Protein AF-A0A6A6CAD1-F1 (afdb_monomer_lite)

Sequence (300 aa):
MNQCSGAFGGDGVARCTGHFAGCVCQATPNTCGNPQSCDMNQCNGAFGGGDGIARCTNHFAGCVCQATTNTCGSPQSCDMNQCGGTFDGSGLATCKGHFAGCQCVPTPNTCGQPQSCGLNNCNGAVDQDGTARCNGHFAGCVCIPTSSSCGEPQSCDDRGCAGTFDGSGLATCKGNFKGCQCIPTTNTCGQPQSCTLNNCNGSQDGDGKSRCNGHFAGCICNPPAAPPSGPPSGIFIVNGNCDFDTGAHNGECFFSTDNSNFADQDIPCDGSSPCGGSGKCGVFSNSQVSFVVLFGIRKV

Radius of gyration: 46.42 Å; chains: 1; bounding box: 106×43×128 Å

pLDDT: mean 72.5, std 22.72, range [26.88, 93.5]

Organism: NCBI:txid1080233

Structure (mmCIF, N/CA/C/O backbone):
data_AF-A0A6A6CAD1-F1
#
_entry.id   AF-A0A6A6CAD1-F1
#
loop_
_atom_site.group_PDB
_atom_site.id
_atom_site.type_symbol
_atom_site.label_atom_id
_atom_site.label_alt_id
_atom_site.label_comp_id
_atom_site.label_asym_id
_atom_site.label_entity_id
_atom_site.label_seq_id
_atom_site.pdbx_PDB_ins_code
_atom_site.Cartn_x
_atom_site.Cartn_y
_atom_site.Cartn_z
_atom_site.occupancy
_atom_site.B_iso_or_equiv
_atom_site.auth_seq_id
_atom_site.auth_comp_id
_atom_site.auth_asym_id
_atom_site.auth_atom_id
_atom_site.pdbx_PDB_model_num
ATOM 1 N N . MET A 1 1 ? 41.902 -4.477 -31.546 1.00 41.28 1 MET A N 1
ATOM 2 C CA . MET A 1 1 ? 40.428 -4.519 -31.438 1.00 41.28 1 MET A CA 1
ATOM 3 C C . MET A 1 1 ? 39.934 -3.086 -31.506 1.00 41.28 1 MET A C 1
ATOM 5 O O . MET A 1 1 ? 40.325 -2.283 -30.670 1.00 41.28 1 MET A O 1
ATOM 9 N N . ASN A 1 2 ? 39.209 -2.758 -32.574 1.00 46.84 2 ASN A N 1
ATOM 10 C CA . ASN A 1 2 ? 38.846 -1.399 -32.974 1.00 46.84 2 ASN A CA 1
ATOM 11 C C . ASN A 1 2 ? 37.739 -0.846 -32.063 1.00 46.84 2 ASN A C 1
ATOM 13 O O . ASN A 1 2 ? 36.598 -1.289 -32.149 1.00 46.84 2 ASN A O 1
ATOM 17 N N . GLN A 1 3 ? 38.078 0.098 -31.183 1.00 53.09 3 GLN A N 1
ATOM 18 C CA . GLN A 1 3 ? 37.115 0.783 -30.317 1.00 53.09 3 GLN A CA 1
ATOM 19 C C . GLN A 1 3 ? 36.415 1.890 -31.111 1.00 53.09 3 GLN A C 1
ATOM 21 O O . GLN A 1 3 ? 36.937 2.992 -31.262 1.00 53.09 3 GLN A O 1
ATOM 26 N N . CYS A 1 4 ? 35.243 1.580 -31.654 1.00 57.94 4 CYS A N 1
ATOM 27 C CA . CYS A 1 4 ? 34.310 2.584 -32.140 1.00 57.94 4 CYS A CA 1
ATOM 28 C C . CYS A 1 4 ? 33.301 2.881 -31.021 1.00 57.94 4 CYS A C 1
ATOM 30 O O . CYS A 1 4 ? 32.309 2.173 -30.876 1.00 57.94 4 CYS A O 1
ATOM 32 N N . SER A 1 5 ? 33.562 3.914 -30.220 1.00 60.47 5 SER A N 1
ATOM 33 C CA . SER A 1 5 ? 32.564 4.461 -29.292 1.00 60.47 5 SER A CA 1
ATOM 34 C C . SER A 1 5 ? 31.656 5.375 -30.102 1.00 60.47 5 SER A C 1
ATOM 36 O O . SER A 1 5 ? 32.150 6.372 -30.621 1.00 60.47 5 SER A O 1
ATOM 38 N N . GLY A 1 6 ? 30.380 5.053 -30.301 1.00 61.81 6 GLY A N 1
ATOM 39 C CA . GLY A 1 6 ? 29.492 5.939 -31.058 1.00 61.81 6 GLY A CA 1
ATOM 40 C C . GLY A 1 6 ? 28.662 6.868 -30.181 1.00 61.81 6 GLY A C 1
ATOM 41 O O . GLY A 1 6 ? 28.552 6.678 -28.972 1.00 61.81 6 GLY A O 1
ATOM 42 N N . ALA A 1 7 ? 28.098 7.905 -30.793 1.00 63.59 7 ALA A N 1
ATOM 43 C CA . ALA A 1 7 ? 27.246 8.890 -30.131 1.00 63.59 7 ALA A CA 1
ATOM 44 C C . ALA A 1 7 ? 25.900 9.024 -30.859 1.00 63.59 7 ALA A C 1
ATOM 46 O O . ALA A 1 7 ? 25.827 8.855 -32.079 1.00 63.59 7 ALA A O 1
ATOM 47 N N . PHE A 1 8 ? 24.840 9.336 -30.108 1.00 61.00 8 PHE A N 1
ATOM 48 C CA . PHE A 1 8 ? 23.522 9.646 -30.663 1.00 61.00 8 PHE A CA 1
ATOM 49 C C . PHE A 1 8 ? 23.580 11.015 -31.369 1.00 61.00 8 PHE A C 1
ATOM 51 O O . PHE A 1 8 ? 23.609 12.052 -30.711 1.00 61.00 8 PHE A O 1
ATOM 58 N N . GLY A 1 9 ? 23.661 11.022 -32.704 1.00 63.53 9 GLY A N 1
ATOM 59 C CA . GLY A 1 9 ? 23.609 12.233 -33.534 1.00 63.53 9 GLY A CA 1
ATOM 60 C C . GLY A 1 9 ? 22.180 12.718 -33.828 1.00 63.53 9 GLY A C 1
ATOM 61 O O . GLY A 1 9 ? 21.204 12.022 -33.565 1.00 63.53 9 GLY A O 1
ATOM 62 N N . GLY A 1 10 ? 22.036 13.914 -34.405 1.00 64.25 10 GLY A N 1
ATOM 63 C CA . GLY A 1 10 ? 20.724 14.477 -34.768 1.00 64.25 10 GLY A CA 1
ATOM 64 C C . GLY A 1 10 ? 20.075 13.863 -36.019 1.00 64.25 10 GLY A C 1
ATOM 65 O O . GLY A 1 10 ? 18.916 14.145 -36.301 1.00 64.25 10 GLY A O 1
ATOM 66 N N . ASP A 1 11 ? 20.799 13.031 -36.769 1.00 69.06 11 ASP A N 1
ATOM 67 C CA . ASP A 1 11 ? 20.375 12.455 -38.051 1.00 69.06 11 ASP A CA 1
ATOM 68 C C . ASP A 1 11 ? 20.023 10.960 -37.978 1.00 69.06 11 ASP A C 1
ATOM 70 O O . ASP A 1 11 ? 19.848 10.315 -39.007 1.00 69.06 11 ASP A O 1
ATOM 74 N N . GLY A 1 12 ? 19.915 10.396 -36.770 1.00 66.12 12 GLY A N 1
ATOM 75 C CA . GLY A 1 12 ? 19.414 9.030 -36.567 1.00 66.12 12 GLY A CA 1
ATOM 76 C C . GLY A 1 12 ? 20.412 7.901 -36.816 1.00 66.12 12 GLY A C 1
ATOM 77 O O . GLY A 1 12 ? 20.045 6.726 -36.731 1.00 66.12 12 GLY A O 1
ATOM 78 N N . VAL A 1 13 ? 21.669 8.243 -37.107 1.00 68.62 13 VAL A N 1
ATOM 79 C CA . VAL A 1 13 ? 22.724 7.292 -37.461 1.00 68.62 13 VAL A CA 1
ATOM 80 C C . VAL A 1 13 ? 23.785 7.244 -36.365 1.00 68.62 13 VAL A C 1
ATOM 82 O O . VAL A 1 13 ? 24.344 8.270 -35.974 1.00 68.62 13 VAL A O 1
ATOM 85 N N . ALA A 1 14 ? 24.101 6.038 -35.884 1.00 68.44 14 ALA A N 1
ATOM 86 C CA . ALA A 1 14 ? 25.234 5.834 -34.987 1.00 68.44 14 ALA A CA 1
ATOM 87 C C . ALA A 1 14 ? 26.536 6.109 -35.755 1.00 68.44 14 ALA A C 1
ATOM 89 O O . ALA A 1 14 ? 26.836 5.434 -36.744 1.00 68.44 14 ALA A O 1
ATOM 90 N N . ARG A 1 15 ? 27.306 7.110 -35.316 1.00 72.56 15 ARG A N 1
ATOM 91 C CA . ARG A 1 15 ? 28.636 7.404 -35.865 1.00 72.56 15 ARG A CA 1
ATOM 92 C C . ARG A 1 15 ? 29.719 7.145 -34.845 1.00 72.56 15 ARG A C 1
ATOM 94 O O . ARG A 1 15 ? 29.559 7.509 -33.682 1.00 72.56 15 ARG A O 1
ATOM 101 N N . CYS A 1 16 ? 30.829 6.577 -35.302 1.00 71.19 16 CYS A N 1
ATOM 102 C CA . CYS A 1 16 ? 31.999 6.351 -34.474 1.00 71.19 16 CYS A CA 1
ATOM 103 C C . CYS A 1 16 ? 32.576 7.695 -34.023 1.00 71.19 16 CYS A C 1
ATOM 105 O O . CYS A 1 16 ? 32.548 8.681 -34.763 1.00 71.19 16 CYS A O 1
ATOM 107 N N . THR A 1 17 ? 33.155 7.711 -32.829 1.00 68.88 17 THR A N 1
ATOM 108 C CA . THR A 1 17 ? 34.015 8.782 -32.315 1.00 68.88 17 THR A CA 1
ATOM 109 C C . THR A 1 17 ? 35.465 8.282 -32.216 1.00 68.88 17 THR A C 1
ATOM 111 O O . THR A 1 17 ? 35.741 7.095 -32.416 1.00 68.88 17 THR A O 1
ATOM 114 N N . GLY A 1 18 ? 36.423 9.180 -31.963 1.00 72.50 18 GLY A N 1
ATOM 115 C CA . GLY A 1 18 ? 37.844 8.825 -31.866 1.00 72.50 18 GLY A CA 1
ATOM 116 C C . GLY A 1 18 ? 38.483 8.500 -33.222 1.00 72.50 18 GLY A C 1
ATOM 117 O O . GLY A 1 18 ? 38.355 9.266 -34.172 1.00 72.50 18 GLY A O 1
ATOM 118 N N . HIS A 1 19 ? 39.181 7.365 -33.323 1.00 71.56 19 HIS A N 1
ATOM 119 C CA . HIS A 1 19 ? 39.976 7.002 -34.510 1.00 71.56 19 HIS A CA 1
ATOM 120 C C . HIS A 1 19 ? 39.164 6.794 -35.798 1.00 71.56 19 HIS A C 1
ATOM 122 O O . HIS A 1 19 ? 39.727 6.876 -36.886 1.00 71.56 19 HIS A O 1
ATOM 128 N N . PHE A 1 20 ? 37.860 6.538 -35.677 1.00 71.12 20 PHE A N 1
ATOM 129 C CA . PHE A 1 20 ? 36.935 6.377 -36.802 1.00 71.12 20 PHE A CA 1
ATOM 130 C C . PHE A 1 20 ? 35.898 7.510 -36.853 1.00 71.12 20 PHE A C 1
ATOM 132 O O . PHE A 1 20 ? 34.797 7.314 -37.364 1.00 71.12 20 PHE A O 1
ATOM 139 N N . ALA A 1 21 ? 36.216 8.681 -36.283 1.00 69.94 21 ALA A N 1
ATOM 140 C CA . ALA A 1 21 ? 35.300 9.816 -36.208 1.00 69.94 21 ALA A CA 1
ATOM 141 C C . ALA A 1 21 ? 34.645 10.124 -37.568 1.00 69.94 21 ALA A C 1
ATOM 143 O O . ALA A 1 21 ? 35.330 10.394 -38.552 1.00 69.94 21 ALA A O 1
ATOM 144 N N . GLY A 1 22 ? 33.310 10.078 -37.610 1.00 66.44 22 GLY A N 1
ATOM 145 C CA . GLY A 1 22 ? 32.518 10.364 -38.813 1.00 66.44 22 GLY A CA 1
ATOM 146 C C . GLY A 1 22 ? 32.076 9.137 -39.620 1.00 66.44 22 GLY A C 1
ATOM 147 O O . GLY A 1 22 ? 31.146 9.258 -40.420 1.00 66.44 22 GLY A O 1
ATOM 148 N N . CYS A 1 23 ? 32.653 7.952 -39.389 1.00 72.12 23 CYS A N 1
ATOM 149 C CA . CYS A 1 23 ? 32.181 6.709 -40.003 1.00 72.12 23 CYS A CA 1
ATOM 150 C C . CYS A 1 23 ? 30.832 6.276 -39.411 1.00 72.12 23 CYS A C 1
ATOM 152 O O . CYS A 1 23 ? 30.625 6.365 -38.200 1.00 72.12 23 CYS A O 1
ATOM 154 N N . VAL A 1 24 ? 29.935 5.765 -40.257 1.00 72.62 24 VAL A N 1
ATOM 155 C CA . VAL A 1 24 ? 28.688 5.119 -39.823 1.00 72.62 24 VAL A CA 1
ATOM 156 C C . VAL A 1 24 ? 29.011 3.738 -39.256 1.00 72.62 24 VAL A C 1
ATOM 158 O O . VAL A 1 24 ? 29.692 2.951 -39.914 1.00 72.62 24 VAL A O 1
ATOM 161 N N . CYS A 1 25 ? 28.525 3.433 -38.055 1.00 67.94 25 CYS A N 1
ATOM 162 C CA . CYS A 1 25 ? 28.666 2.113 -37.439 1.00 67.94 25 CYS A CA 1
ATOM 163 C C . CYS A 1 25 ? 27.369 1.318 -37.554 1.00 67.94 25 CYS A C 1
ATOM 165 O O . CYS A 1 25 ? 26.269 1.869 -37.528 1.00 67.94 25 CYS A O 1
ATOM 167 N N . GLN A 1 26 ? 27.502 -0.008 -37.573 1.00 67.00 26 GLN A N 1
ATOM 168 C CA . GLN A 1 26 ? 26.384 -0.883 -37.251 1.00 67.00 26 GLN A CA 1
ATOM 169 C C . GLN A 1 26 ? 26.008 -0.674 -35.779 1.00 67.00 26 GLN A C 1
ATOM 171 O O . GLN A 1 26 ? 26.864 -0.808 -34.906 1.00 67.00 26 GLN A O 1
ATOM 176 N N . ALA A 1 27 ? 24.743 -0.351 -35.514 1.00 62.34 27 ALA A N 1
ATOM 177 C CA . ALA A 1 27 ? 24.227 -0.127 -34.171 1.00 62.34 27 ALA A CA 1
ATOM 178 C C . ALA A 1 27 ? 24.239 -1.431 -33.352 1.00 62.34 27 ALA A C 1
ATOM 180 O O . ALA A 1 27 ? 23.377 -2.297 -33.469 1.00 62.34 27 ALA A O 1
ATOM 181 N N . THR A 1 28 ? 25.266 -1.576 -32.526 1.00 62.69 28 THR A N 1
ATOM 182 C CA . THR A 1 28 ? 25.403 -2.581 -31.467 1.00 62.69 28 THR A CA 1
ATOM 183 C C . THR A 1 28 ? 25.445 -1.887 -30.104 1.00 62.69 28 THR A C 1
ATOM 185 O O . THR A 1 28 ? 25.832 -0.717 -30.046 1.00 62.69 28 THR A O 1
ATOM 188 N N . PRO A 1 29 ? 25.149 -2.581 -28.987 1.00 61.28 29 PRO A N 1
ATOM 189 C CA . PRO A 1 29 ? 25.221 -1.988 -27.647 1.00 61.28 29 PRO A CA 1
ATOM 190 C C . PRO A 1 29 ? 26.545 -1.269 -27.335 1.00 61.28 29 PRO A C 1
ATOM 192 O O . PRO A 1 29 ? 26.547 -0.319 -26.568 1.00 61.28 29 PRO A O 1
ATOM 195 N N . ASN A 1 30 ? 27.654 -1.678 -27.965 1.00 59.75 30 ASN A N 1
ATOM 196 C CA . ASN A 1 30 ? 28.990 -1.108 -27.749 1.00 59.75 30 ASN A CA 1
ATOM 197 C C . ASN A 1 30 ? 29.320 0.092 -28.656 1.00 59.75 30 ASN A C 1
ATOM 199 O O . ASN A 1 30 ? 30.312 0.780 -28.438 1.00 59.75 30 ASN A O 1
ATOM 203 N N . THR A 1 31 ? 28.521 0.322 -29.695 1.00 67.88 31 THR A N 1
ATOM 204 C CA . THR A 1 31 ? 28.676 1.438 -30.649 1.00 67.88 31 THR A CA 1
ATOM 205 C C . THR A 1 31 ? 27.615 2.513 -30.455 1.00 67.88 31 THR A C 1
ATOM 207 O O . THR A 1 31 ? 27.688 3.564 -31.076 1.00 67.88 31 THR A O 1
ATOM 210 N N . CYS A 1 32 ? 26.612 2.255 -29.625 1.00 68.44 32 CYS A N 1
ATOM 211 C CA . CYS A 1 32 ? 25.671 3.260 -29.166 1.00 68.44 32 CYS A CA 1
ATOM 212 C C . CYS A 1 32 ? 26.258 3.835 -27.877 1.00 68.44 32 CYS A C 1
ATOM 214 O O . CYS A 1 32 ? 26.715 3.070 -27.033 1.00 68.44 32 CYS A O 1
ATOM 216 N N . GLY A 1 33 ? 26.320 5.158 -27.738 1.00 71.00 33 GLY A N 1
ATOM 217 C CA . GLY A 1 33 ? 26.814 5.785 -26.510 1.00 71.00 33 GLY A CA 1
ATOM 218 C C . GLY A 1 33 ? 25.928 5.454 -25.301 1.00 71.00 33 GLY A C 1
ATOM 219 O O . GLY A 1 33 ? 25.088 4.558 -25.345 1.00 71.00 33 GLY A O 1
ATOM 220 N N . ASN A 1 34 ? 26.059 6.220 -24.217 1.00 78.50 34 ASN A N 1
ATOM 221 C CA . ASN A 1 34 ? 25.205 6.023 -23.040 1.00 78.50 34 ASN A CA 1
ATOM 222 C C . ASN A 1 34 ? 23.709 6.035 -23.423 1.00 78.50 34 ASN A C 1
ATOM 224 O O . ASN A 1 34 ? 23.300 6.966 -24.130 1.00 78.50 34 ASN A O 1
ATOM 228 N N . PRO A 1 35 ? 22.898 5.063 -22.950 1.00 83.44 35 PRO A N 1
ATOM 229 C CA . PRO A 1 35 ? 21.481 4.975 -23.288 1.00 83.44 35 PRO A CA 1
ATOM 230 C C . PRO A 1 35 ? 20.749 6.298 -23.053 1.00 83.44 35 PRO A C 1
ATOM 232 O O . PRO A 1 35 ? 20.810 6.860 -21.960 1.00 83.44 35 PRO A O 1
ATOM 235 N N . GLN A 1 36 ? 20.073 6.789 -24.091 1.00 85.81 36 GLN A N 1
ATOM 236 C CA . GLN A 1 36 ? 19.205 7.970 -24.039 1.00 85.81 36 GLN A CA 1
ATOM 237 C C . GLN A 1 36 ? 17.737 7.545 -23.939 1.00 85.81 36 GLN A C 1
ATOM 239 O O . GLN A 1 36 ? 17.426 6.366 -24.088 1.00 85.81 36 GLN A O 1
ATOM 244 N N . SER A 1 37 ? 16.831 8.496 -23.706 1.00 90.00 37 SER A N 1
ATOM 245 C CA . SER A 1 37 ? 15.383 8.241 -23.704 1.00 90.00 37 SER A CA 1
ATOM 246 C C . SER A 1 37 ? 14.912 7.564 -25.000 1.00 90.00 37 SER A C 1
ATOM 248 O O . SER A 1 37 ? 15.285 7.987 -26.097 1.00 90.00 37 SER A O 1
ATOM 250 N N . CYS A 1 38 ? 14.056 6.547 -24.873 1.00 90.94 38 CYS A N 1
ATOM 251 C CA . CYS A 1 38 ? 13.461 5.813 -25.996 1.00 90.94 38 CYS A CA 1
ATOM 252 C C . CYS A 1 38 ? 12.550 6.666 -26.904 1.00 90.94 38 CYS A C 1
ATOM 254 O O . CYS A 1 38 ? 12.271 6.269 -28.039 1.00 90.94 38 CYS A O 1
ATOM 256 N N . ASP A 1 39 ? 12.134 7.845 -26.439 1.00 90.00 39 ASP A N 1
ATOM 257 C CA . ASP A 1 39 ? 11.301 8.787 -27.200 1.00 90.00 39 ASP A CA 1
ATOM 258 C C . ASP A 1 39 ? 12.128 9.873 -27.904 1.00 90.00 39 ASP A C 1
ATOM 260 O O . ASP A 1 39 ? 11.605 10.682 -28.673 1.00 90.00 39 ASP A O 1
ATOM 264 N N . MET A 1 40 ? 13.436 9.917 -27.650 1.00 87.12 40 MET A N 1
ATOM 265 C CA . MET A 1 40 ? 14.309 10.954 -28.184 1.00 87.12 40 MET A CA 1
ATOM 266 C C . MET A 1 40 ? 14.748 10.635 -29.619 1.00 87.12 40 MET A C 1
ATOM 268 O O . MET A 1 40 ? 15.004 9.484 -29.973 1.00 87.12 40 MET A O 1
ATOM 272 N N . ASN A 1 41 ? 14.870 11.675 -30.452 1.00 83.44 41 ASN A N 1
ATOM 273 C CA . ASN A 1 41 ? 15.460 11.617 -31.798 1.00 83.44 41 ASN A CA 1
ATOM 274 C C . ASN A 1 41 ? 14.877 10.528 -32.712 1.00 83.44 41 ASN A C 1
ATOM 276 O O . ASN A 1 41 ? 15.608 9.937 -33.502 1.00 83.44 41 ASN A O 1
ATOM 280 N N . GLN A 1 42 ? 13.567 10.275 -32.615 1.00 87.00 42 GLN A N 1
ATOM 281 C CA . GLN A 1 42 ? 12.854 9.256 -33.399 1.00 87.00 42 GLN A CA 1
ATOM 282 C C . GLN A 1 42 ? 13.372 7.819 -33.179 1.00 87.00 42 GLN A C 1
ATOM 284 O O . GLN A 1 42 ? 13.220 6.973 -34.060 1.00 87.00 42 GLN A O 1
ATOM 289 N N . CYS A 1 43 ? 13.967 7.528 -32.012 1.00 87.06 43 CYS A N 1
ATOM 290 C CA . CYS A 1 43 ? 14.396 6.182 -31.608 1.00 87.06 43 CYS A CA 1
ATOM 291 C C . CYS A 1 43 ? 13.245 5.163 -31.682 1.00 87.06 43 CYS A C 1
ATOM 293 O O . CYS A 1 43 ? 13.431 4.056 -32.196 1.00 87.06 43 CYS A O 1
ATOM 295 N N . ASN A 1 44 ? 12.050 5.570 -31.230 1.00 89.19 44 ASN A N 1
ATOM 296 C CA . ASN A 1 44 ? 10.849 4.738 -31.158 1.00 89.19 44 ASN A CA 1
ATOM 297 C C . ASN A 1 44 ? 11.136 3.429 -30.408 1.00 89.19 44 ASN A C 1
ATOM 299 O O . ASN A 1 44 ? 11.131 2.347 -30.993 1.00 89.19 44 ASN A O 1
ATOM 303 N N . GLY A 1 45 ? 11.515 3.543 -29.135 1.00 90.50 45 GLY A N 1
ATOM 304 C CA . GLY A 1 45 ? 11.936 2.384 -28.356 1.00 90.50 45 GLY A CA 1
ATOM 305 C C . GLY A 1 45 ? 10.813 1.382 -28.100 1.00 90.50 45 GLY A C 1
ATOM 306 O O . GLY A 1 45 ? 9.660 1.748 -27.889 1.00 90.50 45 GLY A O 1
ATOM 307 N N . ALA A 1 46 ? 11.178 0.104 -28.084 1.00 91.56 46 ALA A N 1
ATOM 308 C CA . ALA A 1 46 ? 10.292 -0.997 -27.741 1.00 91.56 46 ALA A CA 1
ATOM 309 C C . ALA A 1 46 ? 11.046 -2.082 -26.966 1.00 91.56 46 ALA A C 1
ATOM 311 O O . ALA A 1 46 ? 12.259 -2.261 -27.116 1.00 91.56 46 ALA A O 1
ATOM 312 N N . PHE A 1 47 ? 10.314 -2.850 -26.163 1.00 90.56 47 PHE A N 1
ATOM 313 C CA . PHE A 1 47 ? 10.824 -4.085 -25.577 1.00 90.56 47 PHE A CA 1
ATOM 314 C C . PHE A 1 47 ? 10.705 -5.218 -26.600 1.00 90.56 47 PHE A C 1
ATOM 316 O O . PHE A 1 47 ? 9.604 -5.583 -27.007 1.00 90.56 47 PHE A O 1
ATOM 323 N N . GLY A 1 48 ? 11.836 -5.783 -27.018 1.00 78.56 48 GLY A N 1
ATOM 324 C CA . GLY A 1 48 ? 11.892 -6.906 -27.955 1.00 78.56 48 GLY A CA 1
ATOM 325 C C . GLY A 1 48 ? 12.839 -7.995 -27.461 1.00 78.56 48 GLY A C 1
ATOM 326 O O . GLY A 1 48 ? 13.764 -7.713 -26.711 1.00 78.56 48 GLY A O 1
ATOM 327 N N . GLY A 1 49 ? 12.618 -9.246 -27.877 1.00 71.12 49 GLY A N 1
ATOM 328 C CA . GLY A 1 49 ? 13.568 -10.344 -27.639 1.00 71.12 49 GLY A CA 1
ATOM 329 C C . GLY A 1 49 ? 13.502 -11.030 -26.267 1.00 71.12 49 GLY A C 1
ATOM 330 O O . GLY A 1 49 ? 14.318 -11.905 -26.004 1.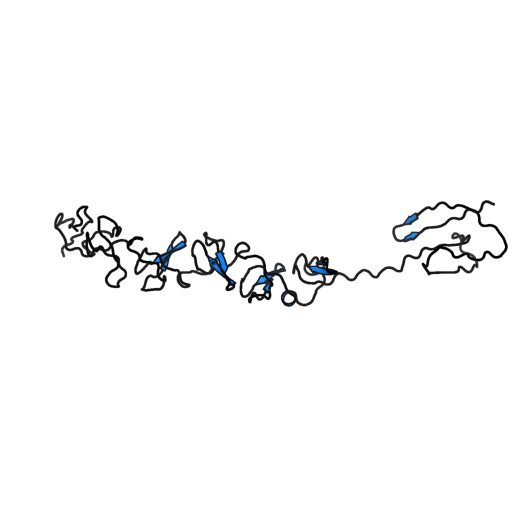00 71.12 49 GLY A O 1
ATOM 331 N N . GLY A 1 50 ? 12.537 -10.684 -25.407 1.00 79.81 50 GLY A N 1
ATOM 332 C CA . GLY A 1 50 ? 12.269 -11.395 -24.144 1.00 79.81 50 GLY A CA 1
ATOM 333 C C . GLY A 1 50 ? 13.270 -11.146 -23.006 1.00 79.81 50 GLY A C 1
ATOM 334 O O . GLY A 1 50 ? 13.053 -11.626 -21.897 1.00 79.81 50 GLY A O 1
ATOM 335 N N . ASP A 1 51 ? 14.320 -10.362 -23.247 1.00 86.94 51 ASP A N 1
ATOM 336 C CA . ASP A 1 51 ? 15.336 -9.986 -22.255 1.00 86.94 51 ASP A CA 1
ATOM 337 C C . ASP A 1 51 ? 14.963 -8.741 -21.432 1.00 86.94 51 ASP A C 1
ATOM 339 O O . ASP A 1 51 ? 15.738 -8.285 -20.600 1.00 86.94 51 ASP A O 1
ATOM 343 N N . GLY A 1 52 ? 13.779 -8.169 -21.676 1.00 86.94 52 GLY A N 1
ATOM 344 C CA . GLY A 1 52 ? 13.268 -7.023 -20.926 1.00 86.94 52 GLY A CA 1
ATOM 345 C C . GLY A 1 52 ? 14.060 -5.730 -21.122 1.00 86.94 52 GLY A C 1
ATOM 346 O O . GLY A 1 52 ? 13.882 -4.799 -20.337 1.00 86.94 52 GLY A O 1
ATOM 347 N N . ILE A 1 53 ? 14.914 -5.646 -22.147 1.00 89.50 53 ILE A N 1
ATOM 348 C CA . ILE A 1 53 ? 15.714 -4.457 -22.450 1.00 89.50 53 ILE A CA 1
ATOM 349 C C . ILE A 1 53 ? 15.043 -3.669 -23.578 1.00 89.50 53 ILE A C 1
ATOM 351 O O . ILE A 1 53 ? 14.820 -4.186 -24.676 1.00 89.50 53 ILE A O 1
ATOM 355 N N . ALA A 1 54 ? 14.743 -2.395 -23.315 1.00 91.31 54 ALA A N 1
ATOM 356 C CA . ALA A 1 54 ? 14.202 -1.495 -24.325 1.00 91.31 54 ALA A CA 1
ATOM 357 C C . ALA A 1 54 ? 15.280 -1.123 -25.347 1.00 91.31 54 ALA A C 1
ATOM 359 O O . ALA A 1 54 ? 16.403 -0.744 -24.992 1.00 91.31 54 ALA A O 1
ATOM 360 N N . ARG A 1 55 ? 14.933 -1.226 -26.630 1.00 89.69 55 ARG A N 1
ATOM 361 C CA . ARG A 1 55 ? 15.817 -0.874 -27.742 1.00 89.69 55 ARG A CA 1
ATOM 362 C C . ARG A 1 55 ? 15.092 -0.013 -28.755 1.00 89.69 55 ARG A C 1
ATOM 364 O O . ARG A 1 55 ? 13.901 -0.204 -28.986 1.00 89.69 55 ARG A O 1
ATOM 371 N N . CYS A 1 56 ? 15.819 0.896 -29.392 1.00 88.38 56 CYS A N 1
ATOM 372 C CA . CYS A 1 56 ? 15.284 1.661 -30.512 1.00 88.38 56 CYS A CA 1
ATOM 373 C C . CYS A 1 56 ? 14.884 0.725 -31.657 1.00 88.38 56 CYS A C 1
ATOM 375 O O . CYS A 1 56 ? 15.626 -0.212 -31.974 1.00 88.38 56 CYS A O 1
ATOM 377 N N . THR A 1 57 ? 13.746 0.993 -32.299 1.00 88.50 57 THR A N 1
ATOM 378 C CA . THR A 1 57 ? 13.299 0.246 -33.487 1.00 88.50 57 THR A CA 1
ATOM 379 C C . THR A 1 57 ? 13.404 1.054 -34.776 1.00 88.50 57 THR A C 1
ATOM 381 O O . THR A 1 57 ? 13.289 0.472 -35.850 1.00 88.50 57 THR A O 1
ATOM 384 N N . ASN A 1 58 ? 13.595 2.373 -34.686 1.00 86.94 58 ASN A N 1
ATOM 385 C CA . ASN A 1 58 ? 13.751 3.258 -35.837 1.00 86.94 58 ASN A CA 1
ATOM 386 C C . ASN A 1 58 ? 15.157 3.881 -35.855 1.00 86.94 58 ASN A C 1
ATOM 388 O O . ASN A 1 58 ? 16.125 3.184 -36.162 1.00 86.94 58 ASN A O 1
ATOM 392 N N . HIS A 1 59 ? 15.317 5.159 -35.498 1.00 84.69 59 HIS A N 1
ATOM 393 C CA . HIS A 1 59 ? 16.652 5.750 -35.404 1.00 84.69 59 HIS A CA 1
ATOM 394 C C . HIS A 1 59 ? 17.480 5.006 -34.360 1.00 84.69 59 HIS A C 1
ATOM 396 O O . HIS A 1 59 ? 16.983 4.706 -33.280 1.00 84.69 59 HIS A O 1
ATOM 402 N N . PHE A 1 60 ? 18.745 4.714 -34.670 1.00 78.44 60 PHE A N 1
ATOM 403 C CA . PHE A 1 60 ? 19.608 3.915 -33.791 1.00 78.44 60 PHE A CA 1
ATOM 404 C C . PHE A 1 60 ? 19.078 2.491 -33.524 1.00 78.44 60 PHE A C 1
ATOM 406 O O . PHE A 1 60 ? 19.298 1.948 -32.442 1.00 78.44 60 PHE A O 1
ATOM 413 N N . ALA A 1 61 ? 18.375 1.880 -34.488 1.00 83.75 61 ALA A N 1
ATOM 414 C CA . ALA A 1 61 ? 17.788 0.546 -34.348 1.00 83.75 61 ALA A CA 1
ATOM 415 C C . ALA A 1 61 ? 18.759 -0.479 -33.730 1.00 83.75 61 ALA A C 1
ATOM 417 O O . ALA A 1 61 ? 19.865 -0.681 -34.227 1.00 83.75 61 ALA A O 1
ATOM 418 N N . GLY A 1 62 ? 18.337 -1.132 -32.643 1.00 79.81 62 GLY A N 1
ATOM 419 C CA . GLY A 1 62 ? 19.147 -2.100 -31.892 1.00 79.81 62 GLY A CA 1
ATOM 420 C C . GLY A 1 62 ? 19.960 -1.515 -30.729 1.00 79.81 62 GLY A C 1
ATOM 421 O O . GLY A 1 62 ? 20.415 -2.275 -29.869 1.00 79.81 62 GLY A O 1
ATOM 422 N N . CYS A 1 63 ? 20.098 -0.189 -30.636 1.00 83.75 63 CYS A N 1
ATOM 423 C CA . CYS A 1 63 ? 20.681 0.476 -29.471 1.00 83.75 63 CYS A CA 1
ATOM 424 C C . CYS A 1 63 ? 19.765 0.376 -28.251 1.00 83.75 63 CYS A C 1
ATOM 426 O O . CYS A 1 63 ? 18.551 0.532 -28.372 1.00 83.75 63 CYS A O 1
ATOM 428 N N . VAL A 1 64 ? 20.355 0.182 -27.069 1.00 87.44 64 VAL A N 1
ATOM 429 C CA . VAL A 1 64 ? 19.628 0.235 -25.794 1.00 87.44 64 VAL A CA 1
ATOM 430 C C . VAL A 1 64 ? 19.208 1.675 -25.498 1.00 87.44 64 VAL A C 1
ATOM 432 O O . VAL A 1 64 ? 20.006 2.602 -25.655 1.00 87.44 64 VAL A O 1
ATOM 435 N N . CYS A 1 65 ? 17.968 1.853 -25.048 1.00 88.50 65 CYS A N 1
ATOM 436 C CA . CYS A 1 65 ? 17.416 3.141 -24.638 1.00 88.50 65 CYS A CA 1
ATOM 437 C C . CYS A 1 65 ? 16.767 3.046 -23.246 1.00 88.50 65 CYS A C 1
ATOM 439 O O . CYS A 1 65 ? 16.451 1.961 -22.759 1.00 88.50 65 CYS A O 1
ATOM 441 N N . GLN A 1 66 ? 16.612 4.188 -22.579 1.00 91.19 66 GLN A N 1
ATOM 442 C CA . GLN A 1 66 ? 15.910 4.303 -21.304 1.00 91.19 66 GLN A CA 1
ATOM 443 C C . GLN A 1 66 ? 14.407 4.343 -21.572 1.00 91.19 66 GLN A C 1
ATOM 445 O O . GLN A 1 66 ? 13.920 5.269 -22.229 1.00 91.19 66 GLN A O 1
ATOM 450 N N . ALA A 1 67 ? 13.698 3.326 -21.083 1.00 91.50 67 ALA A N 1
ATOM 451 C CA . ALA A 1 67 ? 12.260 3.210 -21.258 1.00 91.50 67 ALA A CA 1
ATOM 452 C C . ALA A 1 67 ? 11.533 4.419 -20.660 1.00 91.50 67 ALA A C 1
ATOM 454 O O . ALA A 1 67 ? 11.881 4.919 -19.589 1.00 91.50 67 ALA A O 1
ATOM 455 N N . THR A 1 68 ? 10.507 4.868 -21.367 1.00 90.06 68 THR A N 1
ATOM 456 C CA . THR A 1 68 ? 9.592 5.919 -20.922 1.00 90.06 68 THR A CA 1
ATOM 457 C C . THR A 1 68 ? 8.193 5.343 -20.758 1.00 90.06 68 THR A C 1
ATOM 459 O O . THR A 1 68 ? 7.927 4.197 -21.127 1.00 90.06 68 THR A O 1
ATOM 462 N N . THR A 1 69 ? 7.253 6.159 -20.286 1.00 86.31 69 THR A N 1
ATOM 463 C CA . THR A 1 69 ? 5.833 5.790 -20.233 1.00 86.31 69 THR A CA 1
ATOM 464 C C . THR A 1 69 ? 5.266 5.358 -21.587 1.00 86.31 69 THR A C 1
ATOM 466 O O . THR A 1 69 ? 4.360 4.538 -21.604 1.00 86.31 69 THR A O 1
ATOM 469 N N . ASN A 1 70 ? 5.805 5.852 -22.708 1.00 88.75 70 ASN A N 1
ATOM 470 C CA . ASN A 1 70 ? 5.380 5.451 -24.055 1.00 88.75 70 ASN A CA 1
ATOM 471 C C . ASN A 1 70 ? 5.976 4.105 -24.492 1.00 88.75 70 ASN A C 1
ATOM 473 O O . ASN A 1 70 ? 5.411 3.423 -25.342 1.00 88.75 70 ASN A O 1
ATOM 477 N N . THR A 1 71 ? 7.119 3.719 -23.919 1.00 90.81 71 THR A N 1
ATOM 478 C CA . THR A 1 71 ? 7.732 2.398 -24.137 1.00 90.81 71 THR A CA 1
ATOM 479 C C . THR A 1 71 ? 7.058 1.324 -23.280 1.00 90.81 71 THR A C 1
ATOM 481 O O . THR A 1 71 ? 6.978 0.158 -23.668 1.00 90.81 71 THR A O 1
ATOM 484 N N . CYS A 1 72 ? 6.605 1.709 -22.087 1.00 90.31 72 CYS A N 1
ATOM 485 C CA . CYS A 1 72 ? 5.950 0.824 -21.138 1.00 90.31 72 CYS A CA 1
ATOM 486 C C . CYS A 1 72 ? 4.508 0.521 -21.566 1.00 90.31 72 CYS A C 1
ATOM 488 O O . CYS A 1 72 ? 3.749 1.406 -21.946 1.00 90.31 72 CYS A O 1
ATOM 490 N N . GLY A 1 73 ? 4.114 -0.749 -21.466 1.00 87.50 73 GLY A N 1
ATOM 491 C CA . GLY A 1 73 ? 2.713 -1.146 -21.596 1.00 87.50 73 GLY A CA 1
ATOM 492 C C . GLY A 1 73 ? 1.918 -0.899 -20.311 1.00 87.50 73 GLY A C 1
ATOM 493 O O . GLY A 1 73 ? 2.390 -0.264 -19.367 1.00 87.50 73 GLY A O 1
ATOM 494 N N . SER A 1 74 ? 0.711 -1.463 -20.246 1.00 90.44 74 SER A N 1
ATOM 495 C CA . SER A 1 74 ? -0.080 -1.463 -19.012 1.00 90.44 74 SER A CA 1
ATOM 496 C C . SER A 1 74 ? 0.692 -2.135 -17.864 1.00 90.44 74 SER A C 1
ATOM 498 O O . SER A 1 74 ? 1.236 -3.225 -18.083 1.00 90.44 74 SER A O 1
ATOM 500 N N . PRO A 1 75 ? 0.706 -1.546 -16.650 1.00 91.31 75 PRO A N 1
ATOM 501 C CA . PRO A 1 75 ? 1.422 -2.105 -15.508 1.00 91.31 75 PRO A CA 1
ATOM 502 C C . PRO A 1 75 ? 1.059 -3.571 -15.252 1.00 91.31 75 PRO A C 1
ATOM 504 O O . PRO A 1 75 ? -0.117 -3.927 -15.177 1.00 91.31 75 PRO A O 1
ATOM 507 N N . GLN A 1 76 ? 2.080 -4.416 -15.115 1.00 92.06 76 GLN A N 1
ATOM 508 C CA . GLN A 1 76 ? 1.955 -5.829 -14.740 1.00 92.06 76 GLN A CA 1
ATOM 509 C C . GLN A 1 76 ? 2.490 -6.046 -13.325 1.00 92.06 76 GLN A C 1
ATOM 511 O O . GLN A 1 76 ? 3.075 -5.140 -12.741 1.00 92.06 76 GLN A O 1
ATOM 516 N N . SER A 1 77 ? 2.311 -7.242 -12.764 1.00 93.00 77 SER A N 1
ATOM 517 C CA . SER A 1 77 ? 2.850 -7.584 -11.441 1.00 93.00 77 SER A CA 1
ATOM 518 C C . SER A 1 77 ? 4.364 -7.336 -11.343 1.00 93.00 77 SER A C 1
ATOM 520 O O . SER A 1 77 ? 5.124 -7.749 -12.219 1.00 93.00 77 SER A O 1
ATOM 522 N N . CYS A 1 78 ? 4.805 -6.716 -10.245 1.00 93.50 78 CYS A N 1
ATOM 523 C CA . CYS A 1 78 ? 6.215 -6.426 -9.960 1.00 93.50 78 CYS A CA 1
ATOM 524 C C . CYS A 1 78 ? 7.118 -7.669 -9.813 1.00 93.50 78 CYS A C 1
ATOM 526 O O . CYS A 1 78 ? 8.343 -7.555 -9.906 1.00 93.50 78 CYS A O 1
ATOM 528 N N . ASP A 1 79 ? 6.529 -8.851 -9.626 1.00 92.25 79 ASP A N 1
ATOM 529 C CA . ASP A 1 79 ? 7.253 -10.125 -9.523 1.00 92.25 79 ASP A CA 1
ATOM 530 C C . ASP A 1 79 ? 7.317 -10.875 -10.862 1.00 92.25 79 ASP A C 1
ATOM 532 O O . ASP A 1 79 ? 7.977 -11.908 -10.989 1.00 92.25 79 ASP A O 1
ATOM 536 N N . MET A 1 80 ? 6.624 -10.374 -11.886 1.00 92.25 80 MET A N 1
ATOM 537 C CA . MET A 1 80 ? 6.518 -11.041 -13.175 1.00 92.25 80 MET A CA 1
ATOM 538 C C . MET A 1 80 ? 7.741 -10.754 -14.053 1.00 92.25 80 MET A C 1
ATOM 540 O O . MET A 1 80 ? 8.292 -9.654 -14.050 1.00 92.25 80 MET A O 1
ATOM 544 N N . ASN A 1 81 ? 8.150 -11.751 -14.845 1.00 90.75 81 ASN A N 1
ATOM 545 C CA . ASN A 1 81 ? 9.152 -11.621 -15.910 1.00 90.75 81 ASN A CA 1
ATOM 546 C C . ASN A 1 81 ? 10.473 -10.964 -15.483 1.00 90.75 81 ASN A C 1
ATOM 548 O O . ASN A 1 81 ? 11.068 -10.240 -16.273 1.00 90.75 81 ASN A O 1
ATOM 552 N N . GLN A 1 82 ? 10.939 -11.223 -14.256 1.00 92.81 82 GLN A N 1
ATOM 553 C CA . GLN A 1 82 ? 12.192 -10.666 -13.724 1.00 92.81 82 GLN A CA 1
ATOM 554 C C . GLN A 1 82 ? 12.191 -9.126 -13.619 1.00 92.81 82 GLN A C 1
ATOM 556 O O . GLN A 1 82 ? 13.250 -8.498 -13.625 1.00 92.81 82 GLN A O 1
ATOM 561 N N . CYS A 1 83 ? 11.008 -8.510 -13.490 1.00 92.88 83 CYS A N 1
ATOM 562 C CA . CYS A 1 83 ? 10.853 -7.079 -13.212 1.00 92.88 83 CYS A CA 1
ATOM 563 C C . CYS A 1 83 ? 11.605 -6.661 -11.937 1.00 92.88 83 CYS A C 1
ATOM 565 O O . CYS A 1 83 ? 12.278 -5.628 -11.924 1.00 92.88 83 CYS A O 1
ATOM 567 N N . GLY A 1 84 ? 11.530 -7.479 -10.877 1.00 91.75 84 GLY A N 1
ATOM 568 C CA . GLY A 1 84 ? 12.197 -7.206 -9.602 1.00 91.75 84 GLY A CA 1
ATOM 569 C C . GLY A 1 84 ? 11.741 -5.872 -9.019 1.00 91.75 84 GLY A C 1
ATOM 570 O O . GLY A 1 84 ? 12.571 -5.000 -8.750 1.00 91.75 84 GLY A O 1
ATOM 571 N N . GLY A 1 85 ? 10.424 -5.670 -8.947 1.00 92.75 85 GLY A N 1
ATOM 572 C CA . GLY A 1 85 ? 9.859 -4.364 -8.650 1.00 92.75 85 GLY A CA 1
ATOM 573 C C . GLY A 1 85 ? 10.204 -3.859 -7.254 1.00 92.75 85 GLY A C 1
ATOM 574 O O . GLY A 1 85 ? 10.301 -4.613 -6.287 1.00 92.75 85 GLY A O 1
ATOM 575 N N . THR A 1 86 ? 10.383 -2.547 -7.156 1.00 91.75 86 THR A N 1
ATOM 576 C CA . THR A 1 86 ? 10.627 -1.837 -5.899 1.00 91.75 86 THR A CA 1
ATOM 577 C C . THR A 1 86 ? 9.898 -0.509 -5.904 1.00 91.75 86 THR A C 1
ATOM 579 O O . THR A 1 86 ? 9.656 0.057 -6.968 1.00 91.75 86 THR A O 1
ATOM 582 N N . PHE A 1 87 ? 9.602 0.024 -4.725 1.00 91.75 87 PHE A N 1
ATOM 583 C CA . PHE A 1 87 ? 9.115 1.391 -4.616 1.00 91.75 87 PHE A CA 1
ATOM 584 C C . PHE A 1 87 ? 10.255 2.400 -4.735 1.00 91.75 87 PHE A C 1
ATOM 586 O O . PHE A 1 87 ? 11.330 2.212 -4.157 1.00 91.75 87 PHE A O 1
ATOM 593 N N . ASP A 1 88 ? 10.012 3.475 -5.476 1.00 86.19 88 ASP A N 1
ATOM 594 C CA . ASP A 1 88 ? 10.869 4.654 -5.474 1.00 86.19 88 ASP A CA 1
ATOM 595 C C . ASP A 1 88 ? 10.536 5.602 -4.300 1.00 86.19 88 ASP A C 1
ATOM 597 O O . ASP A 1 88 ? 9.677 5.323 -3.460 1.00 86.19 88 ASP A O 1
ATOM 601 N N . GLY A 1 89 ? 11.229 6.744 -4.223 1.00 80.94 89 GLY A N 1
ATOM 602 C CA . GLY A 1 89 ? 11.007 7.746 -3.172 1.00 80.94 89 GLY A CA 1
ATOM 603 C C . GLY A 1 89 ? 9.640 8.442 -3.230 1.00 80.94 89 GLY A C 1
ATOM 604 O O . GLY A 1 89 ? 9.231 9.055 -2.245 1.00 80.94 89 GLY A O 1
ATOM 605 N N . SER A 1 90 ? 8.923 8.334 -4.351 1.00 84.44 90 SER A N 1
ATOM 606 C CA . SER A 1 90 ? 7.545 8.810 -4.512 1.00 84.44 90 SER A CA 1
ATOM 607 C C . SER A 1 90 ? 6.504 7.739 -4.174 1.00 84.44 90 SER A C 1
ATOM 609 O O . SER A 1 90 ? 5.308 7.971 -4.311 1.00 84.44 90 SER A O 1
ATOM 611 N N . GLY A 1 91 ? 6.938 6.558 -3.720 1.00 84.75 91 GLY A N 1
ATOM 612 C CA . GLY A 1 91 ? 6.034 5.462 -3.387 1.00 84.75 91 GLY A CA 1
ATOM 613 C C . GLY A 1 91 ? 5.396 4.805 -4.609 1.00 84.75 91 GLY A C 1
ATOM 614 O O . GLY A 1 91 ? 4.406 4.087 -4.444 1.00 84.75 91 GLY A O 1
ATOM 615 N N . LEU A 1 92 ? 5.953 5.016 -5.806 1.00 89.75 92 LEU A N 1
ATOM 616 C CA . LEU A 1 92 ? 5.541 4.347 -7.034 1.00 89.75 92 LEU A CA 1
ATOM 617 C C . LEU A 1 92 ? 6.360 3.068 -7.220 1.00 89.75 92 LEU A C 1
ATOM 619 O O . LEU A 1 92 ? 7.588 3.085 -7.126 1.00 89.75 92 LEU A O 1
ATOM 623 N N . ALA A 1 93 ? 5.688 1.945 -7.472 1.00 92.94 93 ALA A N 1
ATOM 624 C CA . ALA A 1 93 ? 6.384 0.697 -7.754 1.00 92.94 93 ALA A CA 1
ATOM 625 C C . ALA A 1 93 ? 6.854 0.653 -9.206 1.00 92.94 93 ALA A C 1
ATOM 627 O O . ALA A 1 93 ? 6.062 0.798 -10.140 1.00 92.94 93 ALA A O 1
ATOM 628 N N . THR A 1 94 ? 8.150 0.424 -9.383 1.00 92.94 94 THR A N 1
ATOM 629 C CA . THR A 1 94 ? 8.816 0.358 -10.682 1.00 92.94 94 THR A CA 1
ATOM 630 C C . THR A 1 94 ? 9.716 -0.865 -10.772 1.00 92.94 94 THR A C 1
ATOM 632 O O . THR A 1 94 ? 10.261 -1.332 -9.768 1.00 92.94 94 THR A O 1
ATOM 635 N N . CYS A 1 95 ? 9.887 -1.394 -11.981 1.00 93.31 95 CYS A N 1
ATOM 636 C CA . CYS A 1 95 ? 10.830 -2.477 -12.233 1.00 93.31 95 CYS A CA 1
ATOM 637 C C . CYS A 1 95 ? 12.280 -1.988 -12.128 1.00 93.31 95 CYS A C 1
ATOM 639 O O . CYS A 1 95 ? 12.616 -0.910 -12.627 1.00 93.31 95 CYS A O 1
ATOM 641 N N . LYS A 1 96 ? 13.154 -2.808 -11.531 1.00 92.00 96 LYS A N 1
ATOM 642 C CA . LYS A 1 96 ? 14.614 -2.589 -11.501 1.00 92.00 96 LYS A CA 1
ATOM 643 C C . LYS A 1 96 ? 15.398 -3.533 -12.412 1.00 92.00 96 LYS A C 1
ATOM 645 O O . LYS A 1 96 ? 16.520 -3.203 -12.783 1.00 92.00 96 LYS A O 1
ATOM 650 N N . GLY A 1 97 ? 14.834 -4.694 -12.736 1.00 91.06 97 GLY A N 1
ATOM 651 C CA . GLY A 1 97 ? 15.402 -5.677 -13.654 1.00 91.06 97 GLY A CA 1
ATOM 652 C C . GLY A 1 97 ? 14.867 -5.486 -15.069 1.00 91.06 97 GLY A C 1
ATOM 653 O O . GLY A 1 97 ? 15.069 -4.446 -15.694 1.00 91.06 97 GLY A O 1
ATOM 654 N N . HIS A 1 98 ? 14.167 -6.494 -15.584 1.00 92.94 98 HIS A N 1
ATOM 655 C CA . HIS A 1 98 ? 13.484 -6.382 -16.870 1.00 92.94 98 HIS A CA 1
ATOM 656 C C . HIS A 1 98 ? 12.452 -5.252 -16.830 1.00 92.94 98 HIS A C 1
ATOM 658 O O . HIS A 1 98 ? 11.773 -5.063 -15.824 1.00 92.94 98 HIS A O 1
ATOM 664 N N . PHE A 1 99 ? 12.313 -4.516 -17.932 1.00 92.69 99 PHE A N 1
ATOM 665 C CA . PHE A 1 99 ? 11.420 -3.357 -18.017 1.00 92.69 99 PHE A CA 1
ATOM 666 C C . PHE A 1 99 ? 11.794 -2.231 -17.042 1.00 92.69 99 PHE A C 1
ATOM 668 O O . PHE A 1 99 ? 10.921 -1.503 -16.575 1.00 92.69 99 PHE A O 1
ATOM 675 N N . ALA A 1 100 ? 13.089 -2.095 -16.721 1.00 91.06 100 ALA A N 1
ATOM 676 C CA . ALA A 1 100 ? 13.592 -1.095 -15.784 1.00 91.06 100 ALA A CA 1
ATOM 677 C C . ALA A 1 100 ? 13.018 0.305 -16.059 1.00 91.06 100 ALA A C 1
ATOM 679 O O . ALA A 1 100 ? 13.084 0.805 -17.184 1.00 91.06 100 ALA A O 1
ATOM 680 N N . GLY A 1 101 ? 12.464 0.930 -15.018 1.00 88.44 101 GLY A N 1
ATOM 681 C CA . GLY A 1 101 ? 11.811 2.240 -15.099 1.00 88.44 101 GLY A CA 1
ATOM 682 C C . GLY A 1 101 ? 10.318 2.206 -15.448 1.00 88.44 101 GLY A C 1
ATOM 683 O O . GLY A 1 101 ? 9.646 3.220 -15.275 1.00 88.44 101 GLY A O 1
ATOM 684 N N . CYS A 1 102 ? 9.761 1.065 -15.865 1.00 92.44 102 CYS A N 1
ATOM 685 C CA . CYS A 1 102 ? 8.316 0.918 -16.038 1.00 92.44 102 CYS A CA 1
ATOM 686 C C . CYS A 1 102 ? 7.600 0.714 -14.704 1.00 92.44 102 CYS A C 1
ATOM 688 O O . CYS A 1 102 ? 8.091 0.007 -13.820 1.00 92.44 102 CYS A O 1
ATOM 690 N N . GLN A 1 103 ? 6.403 1.292 -14.588 1.00 93.38 103 GLN A N 1
ATOM 691 C CA . GLN A 1 103 ? 5.520 1.071 -13.449 1.00 93.38 103 GLN A CA 1
ATOM 692 C C . GLN A 1 103 ? 5.015 -0.379 -13.422 1.00 93.38 103 GLN A C 1
ATOM 694 O O . GLN A 1 103 ? 4.655 -0.947 -14.456 1.00 93.38 103 GLN A O 1
ATOM 699 N N . CYS A 1 104 ? 4.935 -0.953 -12.225 1.00 92.75 104 CYS A N 1
ATOM 700 C CA . CYS A 1 104 ? 4.378 -2.278 -11.984 1.00 92.75 104 CYS A CA 1
ATOM 701 C C . CYS A 1 104 ? 3.331 -2.251 -10.856 1.00 92.75 104 CYS A C 1
ATOM 703 O O . CYS A 1 104 ? 3.265 -1.313 -10.063 1.00 92.75 104 CYS A O 1
ATOM 705 N N . VAL A 1 105 ? 2.476 -3.273 -10.811 1.00 91.44 105 VAL A N 1
ATOM 706 C CA . VAL A 1 105 ? 1.492 -3.491 -9.747 1.00 91.44 105 VAL A CA 1
ATOM 707 C C . VAL A 1 105 ? 2.206 -4.166 -8.571 1.00 91.44 105 VAL A C 1
ATOM 709 O O . VAL A 1 105 ? 2.701 -5.288 -8.747 1.00 91.44 105 VAL A O 1
ATOM 712 N N . PRO A 1 106 ? 2.275 -3.517 -7.393 1.00 89.88 106 PRO A N 1
ATOM 713 C CA . PRO A 1 106 ? 2.973 -4.061 -6.237 1.00 89.88 106 PRO A CA 1
ATOM 714 C C . PRO A 1 106 ? 2.404 -5.405 -5.797 1.00 89.88 106 PRO A C 1
ATOM 716 O O . PRO A 1 106 ? 1.197 -5.645 -5.846 1.00 89.88 106 PRO A O 1
ATOM 719 N N . THR A 1 107 ? 3.284 -6.264 -5.304 1.00 88.06 107 THR A N 1
ATOM 720 C CA . THR A 1 107 ? 2.934 -7.529 -4.654 1.00 88.06 107 THR A CA 1
ATOM 721 C C . THR A 1 107 ? 3.394 -7.505 -3.195 1.00 88.06 107 THR A C 1
ATOM 723 O O . THR A 1 107 ? 4.160 -6.616 -2.807 1.00 88.06 107 THR A O 1
ATOM 726 N N . PRO A 1 108 ? 3.017 -8.502 -2.372 1.00 84.12 108 PRO A N 1
ATOM 727 C CA . PRO A 1 108 ? 3.566 -8.630 -1.024 1.00 84.12 108 PRO A CA 1
ATOM 728 C C . PRO A 1 108 ? 5.102 -8.653 -0.973 1.00 84.12 108 PRO A C 1
ATOM 730 O O . PRO A 1 108 ? 5.660 -8.194 0.013 1.00 84.12 108 PRO A O 1
ATOM 733 N N . ASN A 1 109 ? 5.781 -9.125 -2.028 1.00 85.94 109 ASN A N 1
ATOM 734 C CA . ASN A 1 109 ? 7.247 -9.142 -2.105 1.00 85.94 109 ASN A CA 1
ATOM 735 C C . ASN A 1 109 ? 7.848 -7.771 -2.454 1.00 85.94 109 ASN A C 1
ATOM 737 O O . ASN A 1 109 ? 9.001 -7.501 -2.129 1.00 85.94 109 ASN A O 1
ATOM 741 N N . THR A 1 110 ? 7.076 -6.900 -3.112 1.00 89.44 110 THR A N 1
ATOM 742 C CA . THR A 1 110 ? 7.456 -5.496 -3.347 1.00 89.44 110 THR A CA 1
ATOM 743 C C . THR A 1 110 ? 7.360 -4.681 -2.054 1.00 89.44 110 THR A C 1
ATOM 745 O O . THR A 1 110 ? 8.100 -3.717 -1.851 1.00 89.44 110 THR A O 1
ATOM 748 N N . CYS A 1 111 ? 6.421 -5.058 -1.186 1.00 86.06 111 CYS A N 1
ATOM 749 C CA . CYS A 1 111 ? 6.176 -4.411 0.091 1.00 86.06 111 CYS A CA 1
ATOM 750 C C . CYS A 1 111 ? 7.217 -4.835 1.137 1.00 86.06 111 CYS A C 1
ATOM 752 O O . CYS A 1 111 ? 7.578 -6.002 1.258 1.00 86.06 111 CYS A O 1
ATOM 754 N N . GLY A 1 112 ? 7.691 -3.872 1.928 1.00 83.25 112 GLY A N 1
ATOM 755 C CA . GLY A 1 112 ? 8.520 -4.152 3.098 1.00 83.25 112 GLY A CA 1
ATOM 756 C C . GLY A 1 112 ? 7.699 -4.612 4.306 1.00 83.25 112 GLY A C 1
ATOM 757 O O . GLY A 1 112 ? 6.512 -4.922 4.210 1.00 83.25 112 GLY A O 1
ATOM 758 N N . GLN A 1 113 ? 8.332 -4.595 5.481 1.00 86.00 113 GLN A N 1
ATOM 759 C CA . GLN A 1 113 ? 7.618 -4.792 6.744 1.00 86.00 113 GLN A CA 1
ATOM 760 C C . GLN A 1 113 ? 6.538 -3.711 6.922 1.00 86.00 113 GLN A C 1
ATOM 762 O O . GLN A 1 113 ? 6.867 -2.530 6.754 1.00 86.00 113 GLN A O 1
ATOM 767 N N . PRO A 1 114 ? 5.295 -4.075 7.300 1.00 88.50 114 PRO A N 1
ATOM 768 C CA . PRO A 1 114 ? 4.217 -3.113 7.501 1.00 88.50 114 PRO A CA 1
ATOM 769 C C . PRO A 1 114 ? 4.633 -1.968 8.428 1.00 88.50 114 PRO A C 1
ATOM 771 O O . PRO A 1 114 ? 5.152 -2.193 9.521 1.00 88.50 114 PRO A O 1
ATOM 774 N N . GLN A 1 115 ? 4.406 -0.736 7.979 1.00 89.81 115 GLN A N 1
ATOM 775 C CA . GLN A 1 115 ? 4.625 0.492 8.748 1.00 89.81 115 GLN A CA 1
ATOM 776 C C . GLN A 1 115 ? 3.285 1.158 9.058 1.00 89.81 115 GLN A C 1
ATOM 778 O O . GLN A 1 115 ? 2.254 0.740 8.542 1.00 89.81 115 GLN A O 1
ATOM 783 N N . SER A 1 116 ? 3.284 2.204 9.884 1.00 90.50 116 SER A N 1
ATOM 784 C CA . SER A 1 116 ? 2.072 2.981 10.184 1.00 90.50 116 SER A CA 1
ATOM 785 C C . SER A 1 116 ? 1.377 3.499 8.915 1.00 90.50 116 SER A C 1
ATOM 787 O O . SER A 1 116 ? 2.027 4.088 8.050 1.00 90.50 116 SER A O 1
ATOM 789 N N . CYS A 1 117 ? 0.051 3.343 8.831 1.00 92.00 117 CYS A N 1
ATOM 790 C CA . CYS A 1 117 ? -0.763 3.804 7.700 1.00 92.00 117 CYS A CA 1
ATOM 791 C C . CYS A 1 117 ? -0.749 5.335 7.505 1.00 92.00 117 CYS A C 1
ATOM 793 O O . CYS A 1 117 ? -1.074 5.824 6.422 1.00 92.00 117 CYS A O 1
ATOM 795 N N . GLY A 1 118 ? -0.363 6.099 8.532 1.00 89.56 118 GLY A N 1
ATOM 796 C CA . GLY A 1 118 ? -0.202 7.556 8.458 1.00 89.56 118 GLY A CA 1
ATOM 797 C C . GLY A 1 118 ? 1.188 8.019 8.006 1.00 89.56 118 GLY A C 1
ATOM 798 O O . GLY A 1 118 ? 1.421 9.220 7.886 1.00 89.56 118 GLY A O 1
ATOM 799 N N . LEU A 1 119 ? 2.132 7.100 7.785 1.00 90.19 119 LEU A N 1
ATOM 800 C CA . LEU A 1 119 ? 3.522 7.433 7.477 1.00 90.19 119 LEU A CA 1
ATOM 801 C C . LEU A 1 119 ? 3.753 7.573 5.964 1.00 90.19 119 LEU A C 1
ATOM 803 O O . LEU A 1 119 ? 3.139 6.868 5.168 1.00 90.19 119 LEU A O 1
ATOM 807 N N . ASN A 1 120 ? 4.683 8.450 5.569 1.00 89.44 120 ASN A N 1
ATOM 808 C CA . ASN A 1 120 ? 5.193 8.578 4.195 1.00 89.44 120 ASN A CA 1
ATOM 809 C C . ASN A 1 120 ? 4.104 8.706 3.116 1.00 89.44 120 ASN A C 1
ATOM 811 O O . ASN A 1 120 ? 4.256 8.157 2.030 1.00 89.44 120 ASN A O 1
ATOM 815 N N . ASN A 1 121 ? 3.006 9.408 3.413 1.00 91.19 121 ASN A N 1
ATOM 816 C CA . ASN A 1 121 ? 1.860 9.575 2.510 1.00 91.19 121 ASN A CA 1
ATOM 817 C C . ASN A 1 121 ? 1.192 8.252 2.078 1.00 91.19 121 ASN A C 1
ATOM 819 O O . ASN A 1 121 ? 0.541 8.206 1.035 1.00 91.19 121 ASN A O 1
ATOM 823 N N . CYS A 1 122 ? 1.319 7.186 2.880 1.00 91.19 122 CYS A N 1
ATOM 824 C CA . CYS A 1 122 ? 0.603 5.921 2.682 1.00 91.19 122 CYS A CA 1
ATOM 825 C C . CYS A 1 122 ? -0.918 6.125 2.649 1.00 91.19 122 CYS A C 1
ATOM 827 O O . CYS A 1 122 ? -1.605 5.491 1.848 1.00 91.19 122 CYS A O 1
ATOM 829 N N . ASN A 1 123 ? -1.435 7.038 3.485 1.00 90.56 123 ASN A N 1
ATOM 830 C CA . ASN A 1 123 ? -2.862 7.344 3.613 1.00 90.56 123 ASN A CA 1
ATOM 831 C C . ASN A 1 123 ? -3.714 6.066 3.694 1.00 90.56 123 ASN A C 1
ATOM 833 O O . ASN A 1 123 ? -4.643 5.865 2.909 1.00 90.56 123 ASN A O 1
ATOM 837 N N . GLY A 1 124 ? -3.293 5.141 4.557 1.00 91.50 124 GLY A N 1
ATOM 838 C CA . GLY A 1 124 ? -3.889 3.818 4.589 1.00 91.50 124 GLY A CA 1
ATOM 839 C C . GLY A 1 124 ? -5.284 3.813 5.199 1.00 91.50 124 GLY A C 1
ATOM 840 O O . GLY A 1 124 ? -5.608 4.652 6.038 1.00 91.50 124 GLY A O 1
ATOM 841 N N . ALA A 1 125 ? -6.093 2.849 4.781 1.00 91.19 125 ALA A N 1
ATOM 842 C CA . ALA A 1 125 ? -7.431 2.606 5.302 1.00 91.19 125 ALA A CA 1
ATOM 843 C C . ALA A 1 125 ? -7.637 1.106 5.512 1.00 91.19 125 ALA A C 1
ATOM 845 O O . ALA A 1 125 ? -6.970 0.291 4.872 1.00 91.19 125 ALA A O 1
ATOM 846 N N . VAL A 1 126 ? -8.544 0.745 6.420 1.00 90.62 126 VAL A N 1
ATOM 847 C CA . VAL A 1 126 ? -8.935 -0.657 6.596 1.00 90.62 126 VAL A CA 1
ATOM 848 C C . VAL A 1 126 ? -9.930 -1.070 5.517 1.00 90.62 126 VAL A C 1
ATOM 850 O O . VAL A 1 126 ? -11.000 -0.473 5.392 1.00 90.62 126 VAL A O 1
ATOM 853 N N . ASP A 1 127 ? -9.576 -2.102 4.756 1.00 87.19 127 ASP A N 1
ATOM 854 C CA . ASP A 1 127 ? -10.422 -2.696 3.728 1.00 87.19 127 ASP A CA 1
ATOM 855 C C . ASP A 1 127 ? -11.571 -3.518 4.337 1.00 87.19 127 ASP A C 1
ATOM 857 O O . ASP A 1 127 ? -11.647 -3.773 5.542 1.00 87.19 127 ASP A O 1
ATOM 861 N N . GLN A 1 128 ? -12.487 -3.980 3.483 1.00 83.00 128 GLN A N 1
ATOM 862 C CA . GLN A 1 128 ? -13.632 -4.799 3.901 1.00 83.00 128 GLN A CA 1
ATOM 863 C C . GLN A 1 128 ? -13.226 -6.146 4.516 1.00 83.00 128 GLN A C 1
ATOM 865 O O . GLN A 1 128 ? -13.979 -6.700 5.317 1.00 83.00 128 GLN A O 1
ATOM 870 N N . ASP A 1 129 ? -12.049 -6.662 4.153 1.00 85.44 129 ASP A N 1
ATOM 871 C CA . ASP A 1 129 ? -11.477 -7.889 4.712 1.00 85.44 129 ASP A CA 1
ATOM 872 C C . ASP A 1 129 ? -10.834 -7.675 6.097 1.00 85.44 129 ASP A C 1
ATOM 874 O O . ASP A 1 129 ? -10.381 -8.632 6.723 1.00 85.44 129 ASP A O 1
ATOM 878 N N . GLY A 1 130 ? -10.818 -6.434 6.598 1.00 82.69 130 GLY A N 1
ATOM 879 C CA . GLY A 1 130 ? -10.227 -6.070 7.881 1.00 82.69 130 GLY A CA 1
ATOM 880 C C . GLY A 1 130 ? -8.720 -5.820 7.833 1.00 82.69 130 GLY A C 1
ATOM 881 O O . GLY A 1 130 ? -8.122 -5.585 8.887 1.00 82.69 130 GLY A O 1
ATOM 882 N N . THR A 1 131 ? -8.095 -5.852 6.656 1.00 89.31 131 THR A N 1
ATOM 883 C CA . THR A 1 131 ? -6.673 -5.545 6.474 1.00 89.31 131 THR A CA 1
ATOM 884 C C . THR A 1 131 ? -6.495 -4.067 6.161 1.00 89.31 131 THR A C 1
ATOM 886 O O . THR A 1 131 ? -7.159 -3.528 5.284 1.00 89.31 131 THR A O 1
ATOM 889 N N . ALA A 1 132 ? -5.578 -3.392 6.852 1.00 90.94 132 ALA A N 1
ATOM 890 C CA . ALA A 1 132 ? -5.239 -2.015 6.513 1.00 90.94 132 ALA A CA 1
ATOM 891 C C . ALA A 1 132 ? -4.228 -1.970 5.367 1.00 90.94 132 ALA A C 1
ATOM 893 O O . ALA A 1 132 ? -3.181 -2.620 5.444 1.00 90.94 132 ALA A O 1
ATOM 894 N N . ARG A 1 133 ? -4.522 -1.198 4.320 1.00 91.81 133 ARG A N 1
ATOM 895 C CA . ARG A 1 133 ? -3.640 -1.024 3.161 1.00 91.81 133 ARG A CA 1
ATOM 896 C C . ARG A 1 133 ? -3.429 0.439 2.827 1.00 91.81 133 ARG A C 1
ATOM 898 O O . ARG A 1 133 ? -4.317 1.261 3.033 1.00 91.81 133 ARG A O 1
ATOM 905 N N . CYS A 1 134 ? -2.252 0.759 2.299 1.00 91.88 134 CYS A N 1
ATOM 906 C CA . CYS A 1 134 ? -1.965 2.084 1.762 1.00 91.88 134 CYS A CA 1
ATOM 907 C C . CYS A 1 134 ? -2.810 2.365 0.515 1.00 91.88 134 CYS A C 1
ATOM 909 O O . CYS A 1 134 ? -2.921 1.502 -0.358 1.00 91.88 134 CYS A O 1
ATOM 911 N N . ASN A 1 135 ? -3.327 3.591 0.408 1.00 90.88 135 ASN A N 1
ATOM 912 C CA . ASN A 1 135 ? -4.056 4.090 -0.766 1.00 90.88 135 ASN A CA 1
ATOM 913 C C . ASN A 1 135 ? -3.279 5.172 -1.535 1.00 90.88 135 ASN A C 1
ATOM 915 O O . ASN A 1 135 ? -3.602 5.460 -2.684 1.00 90.88 135 ASN A O 1
ATOM 919 N N . GLY A 1 136 ? -2.283 5.793 -0.899 1.00 89.44 136 GLY A N 1
ATOM 920 C CA . GLY A 1 136 ? -1.378 6.768 -1.500 1.00 89.44 136 GLY A CA 1
ATOM 921 C C . GLY A 1 136 ? -0.055 6.128 -1.910 1.00 89.44 136 GLY A C 1
ATOM 922 O O . GLY A 1 136 ? -0.015 5.197 -2.712 1.00 89.44 136 GLY A O 1
ATOM 923 N N . HIS A 1 137 ? 1.049 6.619 -1.349 1.00 91.19 137 HIS A N 1
ATOM 924 C CA . HIS A 1 137 ? 2.354 5.989 -1.543 1.00 91.19 137 HIS A CA 1
ATOM 925 C C . HIS A 1 137 ? 2.303 4.532 -1.068 1.00 91.19 137 HIS A C 1
ATOM 927 O O . HIS A 1 137 ? 1.690 4.231 -0.046 1.00 91.19 137 HIS A O 1
ATOM 933 N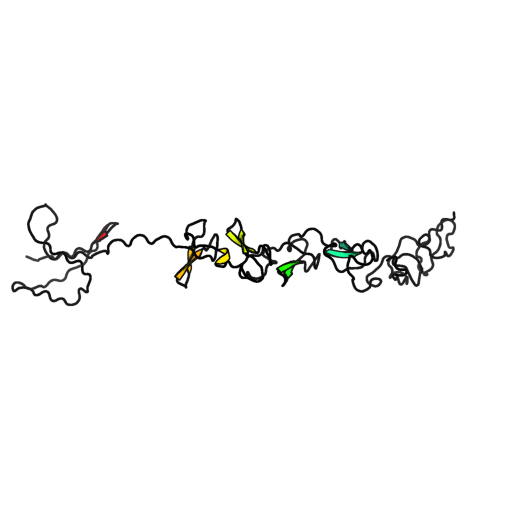 N . PHE A 1 138 ? 2.972 3.628 -1.785 1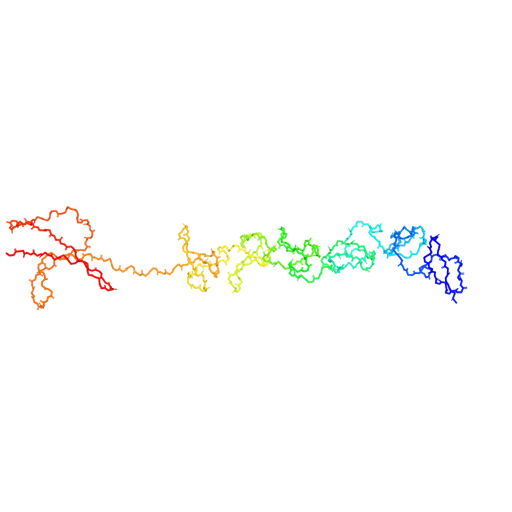.00 90.06 138 PHE A N 1
ATOM 934 C CA . PHE A 1 138 ? 2.955 2.194 -1.468 1.00 90.06 138 PHE A CA 1
ATOM 935 C C . PHE A 1 138 ? 1.570 1.542 -1.620 1.00 90.06 138 PHE A C 1
ATOM 937 O O . PHE A 1 138 ? 1.273 0.563 -0.933 1.00 90.06 138 PHE A O 1
ATOM 944 N N . ALA A 1 139 ? 0.719 2.086 -2.501 1.00 88.62 139 ALA A N 1
ATOM 945 C CA . ALA A 1 139 ? -0.650 1.621 -2.710 1.00 88.62 139 ALA A CA 1
ATOM 946 C C . ALA A 1 139 ? -0.749 0.089 -2.831 1.00 88.62 139 ALA A C 1
ATOM 948 O O . ALA A 1 139 ? -0.023 -0.536 -3.604 1.00 88.62 139 ALA A O 1
ATOM 949 N N . GLY A 1 140 ? -1.654 -0.514 -2.059 1.00 85.88 140 GLY A N 1
ATOM 950 C CA . GLY A 1 140 ? -1.865 -1.964 -2.010 1.00 85.88 140 GLY A CA 1
ATOM 951 C C . GLY A 1 140 ? -1.000 -2.722 -0.994 1.00 85.88 140 GLY A C 1
ATOM 952 O O . GLY A 1 140 ? -1.328 -3.872 -0.676 1.00 85.88 140 GLY A O 1
ATOM 953 N N . CYS A 1 141 ? 0.044 -2.101 -0.430 1.00 90.12 141 CYS A N 1
ATOM 954 C CA . C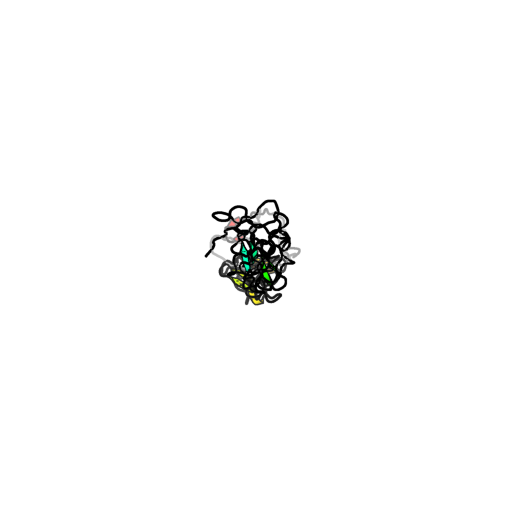YS A 1 141 ? 0.815 -2.681 0.670 1.00 90.12 141 CYS A CA 1
ATOM 955 C C . CYS A 1 141 ? 0.057 -2.629 1.992 1.00 90.12 141 CYS A C 1
ATOM 957 O O . CYS A 1 141 ? -0.610 -1.643 2.300 1.00 90.12 141 CYS A O 1
ATOM 959 N N . VAL A 1 142 ? 0.222 -3.679 2.798 1.00 90.94 142 VAL A N 1
ATOM 960 C CA . VAL A 1 142 ? -0.335 -3.741 4.152 1.00 90.94 142 VAL A CA 1
ATOM 961 C C . VAL A 1 142 ? 0.385 -2.744 5.061 1.00 90.94 142 VAL A C 1
ATOM 963 O O . VAL A 1 142 ? 1.614 -2.651 5.049 1.00 90.94 142 VAL A O 1
ATOM 966 N N . CYS A 1 143 ? -0.382 -2.029 5.876 1.00 91.44 143 CYS A N 1
ATOM 967 C CA . CYS A 1 143 ? 0.112 -1.083 6.868 1.00 91.44 143 CYS A CA 1
ATOM 968 C C . CYS A 1 143 ? -0.495 -1.367 8.253 1.00 91.44 143 CYS A C 1
ATOM 970 O O . CYS A 1 143 ? -1.427 -2.154 8.403 1.00 91.44 143 CYS A O 1
ATOM 972 N N . ILE A 1 144 ? 0.081 -0.769 9.294 1.00 89.25 144 ILE A N 1
ATOM 973 C CA . ILE A 1 144 ? -0.413 -0.841 10.668 1.00 89.25 144 ILE A CA 1
ATOM 974 C C . ILE A 1 144 ? -1.412 0.305 10.845 1.00 89.25 144 ILE A C 1
ATOM 976 O O . ILE A 1 144 ? -1.000 1.468 10.743 1.00 89.25 144 ILE A O 1
ATOM 980 N N . PRO A 1 145 ? -2.699 0.018 11.093 1.00 87.94 145 PRO A N 1
ATOM 981 C CA . PRO A 1 145 ? -3.700 1.062 11.196 1.00 87.94 145 PRO A CA 1
ATOM 982 C C . PRO A 1 145 ? -3.449 1.961 12.411 1.00 87.94 145 PRO A C 1
ATOM 984 O O . PRO A 1 145 ? -3.044 1.523 13.486 1.00 87.94 145 PRO A O 1
ATOM 987 N N . THR A 1 146 ? -3.699 3.247 12.210 1.00 84.25 146 THR A N 1
ATOM 988 C CA . THR A 1 146 ? -3.824 4.294 13.223 1.00 84.25 146 THR A CA 1
ATOM 989 C C . THR A 1 146 ? -5.297 4.636 13.436 1.00 84.25 146 THR A C 1
ATOM 991 O O . THR A 1 146 ? -6.151 4.281 12.620 1.00 84.25 146 THR A O 1
ATOM 994 N N . SER A 1 147 ? -5.603 5.405 14.483 1.00 79.19 147 SER A N 1
ATOM 995 C CA . SER A 1 147 ? -6.965 5.889 14.755 1.00 79.19 147 SER A CA 1
ATOM 996 C C . SER A 1 147 ? -7.617 6.582 13.553 1.00 79.19 147 SER A C 1
ATOM 998 O O . SER A 1 147 ? -8.801 6.397 13.326 1.00 79.19 147 SER A O 1
ATOM 1000 N N . SER A 1 148 ? -6.846 7.318 12.748 1.00 81.19 148 SER A N 1
ATOM 1001 C CA . SER A 1 148 ? -7.331 8.005 11.542 1.00 81.19 148 SER A CA 1
ATOM 1002 C C . SER A 1 148 ? -7.601 7.090 10.342 1.00 81.19 148 SER A C 1
ATOM 1004 O O . SER A 1 148 ? -8.319 7.485 9.433 1.00 81.19 148 SER A O 1
ATOM 1006 N N . SER A 1 149 ? -6.983 5.907 10.294 1.00 86.19 149 SER A N 1
ATOM 1007 C CA . SER A 1 149 ? -7.205 4.912 9.227 1.00 86.19 149 SER A CA 1
ATOM 1008 C C . SER A 1 149 ? -8.293 3.898 9.575 1.00 86.19 149 SER A C 1
ATOM 1010 O O . SER A 1 149 ? -8.805 3.196 8.702 1.00 86.19 149 SER A O 1
ATOM 1012 N N . CYS A 1 150 ? -8.617 3.806 10.863 1.00 82.25 150 CYS A N 1
ATOM 1013 C CA . CYS A 1 150 ? -9.751 3.052 11.353 1.00 82.25 150 CYS A CA 1
ATOM 1014 C C . CYS A 1 150 ? -11.026 3.851 11.066 1.00 82.25 150 CYS A C 1
ATOM 1016 O O . CYS A 1 150 ? -11.073 5.057 11.297 1.00 82.25 150 CYS A O 1
ATOM 1018 N N . GLY A 1 151 ? -12.051 3.182 10.542 1.00 80.88 151 GLY A N 1
ATOM 1019 C CA . GLY A 1 151 ? -13.384 3.772 10.437 1.00 80.88 151 GLY A CA 1
ATOM 1020 C C . GLY A 1 151 ? -14.065 3.891 11.803 1.00 80.88 151 GLY A C 1
ATOM 1021 O O . GLY A 1 151 ? -13.449 3.670 12.847 1.00 80.88 151 GLY A O 1
ATOM 1022 N N . GLU A 1 152 ? -15.365 4.185 11.783 1.00 84.50 152 GLU A N 1
ATOM 1023 C CA . GLU A 1 152 ? -16.184 4.203 12.998 1.00 84.50 152 GLU A CA 1
ATOM 1024 C C . GLU A 1 152 ? -16.079 2.872 13.763 1.00 84.50 152 GLU A C 1
ATOM 1026 O O . GLU A 1 152 ? -16.232 1.809 13.140 1.00 84.50 152 GLU A O 1
ATOM 1031 N N . PRO A 1 153 ? -15.850 2.902 15.093 1.00 86.19 153 PRO A N 1
ATOM 1032 C CA . PRO A 1 153 ? -15.759 1.697 15.906 1.00 86.19 153 PRO A CA 1
ATOM 1033 C C . PRO A 1 153 ? -16.970 0.783 15.706 1.00 86.19 153 PRO A C 1
ATOM 1035 O O . PRO A 1 153 ? -18.119 1.200 15.832 1.00 86.19 153 PRO A O 1
ATOM 1038 N N . GLN A 1 154 ? -16.703 -0.485 15.401 1.00 87.31 154 GLN A N 1
ATOM 1039 C CA . GLN A 1 154 ? -17.721 -1.533 15.285 1.00 87.31 154 GLN A CA 1
ATOM 1040 C C . GLN A 1 154 ? -17.702 -2.423 16.532 1.00 87.31 154 GLN A C 1
ATOM 1042 O O . GLN A 1 154 ? -16.788 -2.325 17.347 1.00 87.31 154 GLN A O 1
ATOM 1047 N N . SER A 1 155 ? -18.689 -3.305 16.688 1.00 90.88 155 SER A N 1
ATOM 1048 C CA . SER A 1 155 ? -18.711 -4.300 17.771 1.00 90.88 155 SER A CA 1
ATOM 1049 C C . SER A 1 155 ? -17.426 -5.139 17.796 1.00 90.88 155 SER A C 1
ATOM 1051 O O . SER A 1 155 ? -16.946 -5.602 16.760 1.00 90.88 155 SER A O 1
ATOM 1053 N N . CYS A 1 156 ? -16.883 -5.370 18.993 1.00 92.19 156 CYS A N 1
ATOM 1054 C CA . CYS A 1 156 ? -15.679 -6.177 19.196 1.00 92.19 156 CYS A CA 1
ATOM 1055 C C . CYS A 1 156 ? -15.838 -7.659 18.802 1.00 92.19 156 CYS A C 1
ATOM 1057 O O . CYS A 1 156 ? -14.836 -8.354 18.615 1.00 92.19 156 CYS A O 1
ATOM 1059 N N . ASP A 1 157 ? -17.072 -8.137 18.644 1.00 91.31 157 ASP A N 1
ATOM 1060 C CA . ASP A 1 157 ? -17.365 -9.511 18.224 1.00 91.31 157 ASP A CA 1
ATOM 1061 C C . ASP A 1 157 ? -17.678 -9.622 16.726 1.00 91.31 157 ASP A C 1
ATOM 1063 O O . ASP A 1 157 ? -17.758 -10.725 16.179 1.00 91.31 157 ASP A O 1
ATOM 1067 N N . ASP A 1 158 ? -17.827 -8.491 16.036 1.00 89.56 158 ASP A N 1
ATOM 1068 C CA . ASP A 1 158 ? -18.264 -8.484 14.649 1.00 89.56 158 ASP A CA 1
ATOM 1069 C C . ASP A 1 158 ? -17.105 -8.752 13.689 1.00 89.56 158 ASP A C 1
ATOM 1071 O O . ASP A 1 158 ? -15.957 -8.351 13.899 1.00 89.56 158 ASP A O 1
ATOM 1075 N N . ARG A 1 159 ? -17.432 -9.430 12.581 1.00 87.00 159 ARG A N 1
ATOM 1076 C CA . ARG A 1 159 ? -16.561 -9.608 11.404 1.00 87.00 159 ARG A CA 1
ATOM 1077 C C . ARG A 1 159 ? -15.152 -10.122 11.725 1.00 87.00 159 ARG A C 1
ATOM 1079 O O . ARG A 1 159 ? -14.208 -9.804 11.008 1.00 87.00 159 ARG A O 1
ATOM 1086 N N . GLY A 1 160 ? -15.002 -10.920 12.782 1.00 86.19 160 GLY A N 1
ATOM 1087 C CA . GLY A 1 160 ? -13.714 -11.494 13.178 1.00 86.19 160 GLY A CA 1
ATOM 1088 C C . GLY A 1 160 ? -12.761 -10.517 13.877 1.00 86.19 160 GLY A C 1
ATOM 1089 O O . GLY A 1 160 ? -11.564 -10.794 13.921 1.00 86.19 160 GLY A O 1
ATOM 1090 N N . CYS A 1 161 ? -13.255 -9.395 14.418 1.00 90.31 161 CYS A N 1
ATOM 1091 C CA . CYS A 1 161 ? -12.459 -8.438 15.198 1.00 90.31 161 CYS A CA 1
ATOM 1092 C C . CYS A 1 161 ? -11.750 -9.096 16.395 1.00 90.31 161 CYS A C 1
ATOM 1094 O O . CYS A 1 161 ? -10.571 -8.820 16.641 1.00 90.31 161 CYS A O 1
ATOM 1096 N N . ALA A 1 162 ? -12.441 -9.995 17.110 1.00 90.56 162 ALA A N 1
ATOM 1097 C CA . ALA A 1 162 ? -11.942 -10.649 18.323 1.00 90.56 162 ALA A CA 1
ATOM 1098 C C . ALA A 1 162 ? -11.372 -9.620 19.317 1.00 90.56 162 ALA A C 1
ATOM 1100 O O . ALA A 1 162 ? -10.184 -9.635 19.655 1.00 90.56 162 ALA A O 1
ATOM 1101 N N . GLY A 1 163 ? -12.208 -8.651 19.689 1.00 91.06 163 GLY A N 1
ATOM 1102 C CA . GLY A 1 163 ? -11.791 -7.504 20.477 1.00 91.06 163 GLY A CA 1
ATOM 1103 C C . GLY A 1 163 ? -11.392 -7.869 21.901 1.00 91.06 163 GLY A C 1
ATOM 1104 O O . GLY A 1 163 ? -11.979 -8.737 22.545 1.00 91.06 163 GLY A O 1
ATOM 1105 N N . THR A 1 164 ? -10.372 -7.176 22.394 1.00 90.06 164 THR A N 1
ATOM 1106 C CA . THR A 1 164 ? -9.840 -7.319 23.754 1.00 90.06 164 THR A CA 1
ATOM 1107 C C . THR A 1 164 ? -9.441 -5.950 24.284 1.00 90.06 164 THR A C 1
ATOM 1109 O O . THR A 1 164 ? -9.067 -5.076 23.501 1.00 90.06 164 THR A O 1
ATOM 1112 N N . PHE A 1 165 ? -9.445 -5.774 25.599 1.00 89.88 165 PHE A N 1
ATOM 1113 C CA . PHE A 1 165 ? -8.888 -4.574 26.211 1.00 89.88 165 PHE A CA 1
ATOM 1114 C C . PHE A 1 165 ? -7.359 -4.594 26.182 1.00 89.88 165 PHE A C 1
ATOM 1116 O O . PHE A 1 165 ? -6.732 -5.606 26.502 1.00 89.88 165 PHE A O 1
ATOM 1123 N N . ASP A 1 166 ? -6.754 -3.477 25.790 1.00 84.38 166 ASP A N 1
ATOM 1124 C CA . ASP A 1 166 ? -5.326 -3.250 25.988 1.00 84.38 166 ASP A CA 1
ATOM 1125 C C . ASP A 1 166 ? -5.013 -2.787 27.427 1.00 84.38 166 ASP A C 1
ATOM 1127 O O . ASP A 1 166 ? -5.900 -2.643 28.271 1.00 84.38 166 ASP A O 1
ATOM 1131 N N . GLY A 1 167 ? -3.731 -2.550 27.726 1.00 80.44 167 GLY A N 1
ATOM 1132 C CA . GLY A 1 167 ? -3.293 -2.121 29.061 1.00 80.44 167 GLY A CA 1
ATOM 1133 C C . GLY A 1 167 ? -3.846 -0.759 29.505 1.00 80.44 167 GLY A C 1
ATOM 1134 O O . GLY A 1 167 ? -3.895 -0.480 30.702 1.00 80.44 167 GLY A O 1
ATOM 1135 N N . SER A 1 168 ? -4.302 0.072 28.563 1.00 82.31 168 SER A N 1
ATOM 1136 C CA . SER A 1 168 ? -4.937 1.366 28.832 1.00 82.31 168 SER A CA 1
ATOM 1137 C C . SER A 1 168 ? -6.448 1.263 29.056 1.00 82.31 168 SER A C 1
ATOM 1139 O O . SER A 1 168 ? -7.069 2.236 29.478 1.00 82.31 168 SER A O 1
ATOM 1141 N N . GLY A 1 169 ? -7.029 0.079 28.833 1.00 83.25 169 GLY A N 1
ATOM 1142 C CA . GLY A 1 169 ? -8.461 -0.165 28.992 1.00 83.25 169 GLY A CA 1
ATOM 1143 C C . GLY A 1 169 ? -9.277 0.208 27.769 1.00 83.25 169 GLY A C 1
ATOM 1144 O O . GLY A 1 169 ? -10.502 0.291 27.867 1.00 83.25 169 GLY A O 1
ATOM 1145 N N . LEU A 1 170 ? -8.615 0.407 26.628 1.00 87.06 170 LEU A N 1
ATOM 1146 C CA . LEU A 1 170 ? -9.254 0.612 25.341 1.00 87.06 170 LEU A CA 1
ATOM 1147 C C . LEU A 1 170 ? -9.500 -0.744 24.674 1.00 87.06 170 LEU A C 1
ATOM 1149 O O . LEU A 1 170 ? -8.587 -1.565 24.553 1.00 87.06 170 LEU A O 1
ATOM 1153 N N . ALA A 1 171 ? -10.735 -0.997 24.241 1.00 90.88 171 ALA A N 1
ATOM 1154 C CA . ALA A 1 171 ? -11.037 -2.209 23.493 1.00 90.88 171 ALA A CA 1
ATOM 1155 C C . ALA A 1 171 ? -10.554 -2.073 22.051 1.00 90.88 171 ALA A C 1
ATOM 1157 O O . ALA A 1 171 ? -10.945 -1.152 21.333 1.00 90.88 171 ALA A O 1
ATOM 1158 N N . THR A 1 172 ? -9.701 -3.004 21.636 1.00 90.69 172 THR A N 1
ATOM 1159 C CA . THR A 1 172 ? -9.101 -3.036 20.303 1.00 90.69 172 THR A CA 1
ATOM 1160 C C . THR A 1 172 ? -9.241 -4.416 19.678 1.00 90.69 172 THR A C 1
ATOM 1162 O O . THR A 1 172 ? -9.162 -5.437 20.370 1.00 90.69 172 THR A O 1
ATOM 1165 N N . CYS A 1 173 ? -9.418 -4.463 18.359 1.00 90.31 173 CYS A N 1
ATOM 1166 C CA . CYS A 1 173 ? -9.461 -5.722 17.622 1.00 90.31 173 CYS A CA 1
ATOM 1167 C C . CYS A 1 173 ? -8.091 -6.415 17.605 1.00 90.31 173 CYS A C 1
ATOM 1169 O O . CYS A 1 173 ? -7.051 -5.766 17.430 1.00 90.31 173 CYS A O 1
ATOM 1171 N N . LYS A 1 174 ? -8.079 -7.746 17.743 1.00 90.12 174 LYS A N 1
ATOM 1172 C CA . LYS A 1 174 ? -6.871 -8.584 17.605 1.00 90.12 174 LYS A CA 1
ATOM 1173 C C . LYS A 1 174 ? -6.839 -9.393 16.310 1.00 90.12 174 LYS A C 1
ATOM 1175 O O . LYS A 1 174 ? -5.741 -9.728 15.862 1.00 90.12 174 LYS A O 1
ATOM 1180 N N . GLY A 1 175 ? -8.005 -9.685 15.738 1.00 87.38 175 GLY A N 1
ATOM 1181 C CA . GLY A 1 175 ? -8.185 -10.321 14.436 1.00 87.38 175 GLY A CA 1
ATOM 1182 C C . GLY A 1 175 ? -8.311 -9.285 13.321 1.00 87.38 175 GLY A C 1
ATOM 1183 O O . GLY A 1 175 ? -7.414 -8.468 13.128 1.00 87.38 175 GLY A O 1
ATOM 1184 N N . ASN A 1 176 ? -9.425 -9.310 12.593 1.00 87.12 176 ASN A N 1
ATOM 1185 C CA . ASN A 1 176 ? -9.723 -8.307 11.568 1.00 87.12 176 ASN A CA 1
ATOM 1186 C C . ASN A 1 176 ? -9.760 -6.904 12.188 1.00 87.12 176 ASN A C 1
ATOM 1188 O O . ASN A 1 176 ? -10.160 -6.752 13.339 1.00 87.12 176 ASN A O 1
ATOM 1192 N N . PHE A 1 177 ? -9.354 -5.871 11.446 1.00 86.62 177 PHE A N 1
ATOM 1193 C CA . PHE A 1 177 ? -9.239 -4.496 11.957 1.00 86.62 177 PHE A CA 1
ATOM 1194 C C . PHE A 1 177 ? -8.209 -4.362 13.096 1.00 86.62 177 PHE A C 1
ATOM 1196 O O . PHE A 1 177 ? -8.344 -3.504 13.966 1.00 86.62 177 PHE A O 1
ATOM 1203 N N . LYS A 1 178 ? -7.182 -5.227 13.130 1.00 86.81 178 LYS A N 1
ATOM 1204 C CA . LYS A 1 178 ? -6.198 -5.313 14.221 1.00 86.81 178 LYS A CA 1
ATOM 1205 C C . LYS A 1 178 ? -5.642 -3.947 14.629 1.00 86.81 178 LYS A C 1
ATOM 1207 O O . LYS A 1 178 ? -5.003 -3.278 13.826 1.00 86.81 178 LYS A O 1
ATOM 1212 N N . GLY A 1 179 ? -5.800 -3.590 15.902 1.00 84.31 179 GLY A N 1
ATOM 1213 C CA . GLY A 1 179 ? -5.340 -2.311 16.454 1.00 84.31 179 GLY A CA 1
ATOM 1214 C C . GLY A 1 179 ? -6.351 -1.165 16.350 1.00 84.31 179 GLY A C 1
ATOM 1215 O O . GLY A 1 179 ? -6.152 -0.146 17.004 1.00 84.31 179 GLY A O 1
ATOM 1216 N N . CYS A 1 180 ? -7.453 -1.333 15.615 1.00 88.44 180 CYS A N 1
ATOM 1217 C CA . CYS A 1 180 ? -8.569 -0.394 15.642 1.00 88.44 180 CYS A CA 1
ATOM 1218 C C . CYS A 1 180 ? -9.407 -0.557 16.906 1.00 88.44 180 CYS A C 1
ATOM 1220 O O . CYS A 1 180 ? -9.578 -1.669 17.415 1.00 88.44 180 CYS A O 1
ATOM 1222 N N . GLN A 1 181 ? -9.947 0.563 17.386 1.00 90.12 181 GLN A N 1
ATOM 1223 C CA . GLN A 1 181 ? -10.895 0.575 18.490 1.00 90.12 181 GLN A CA 1
ATOM 1224 C C . GLN A 1 181 ? -12.195 -0.129 18.084 1.00 90.12 181 GLN A C 1
ATOM 1226 O O . GLN A 1 181 ? -12.688 0.046 16.969 1.00 90.12 181 GLN A O 1
ATOM 1231 N N . CYS A 1 182 ? -12.760 -0.895 19.011 1.00 91.56 182 CYS A N 1
ATOM 1232 C CA . CYS A 1 182 ? -14.063 -1.528 18.861 1.00 91.56 182 CYS A CA 1
ATOM 1233 C C . CYS A 1 182 ? -14.961 -1.228 20.068 1.00 91.56 182 CYS A C 1
ATOM 1235 O O . CYS A 1 182 ? -14.489 -0.825 21.133 1.00 91.56 182 CYS A O 1
ATOM 1237 N N . ILE A 1 183 ? -16.268 -1.396 19.887 1.00 90.38 183 ILE A N 1
ATOM 1238 C CA . ILE A 1 183 ? -17.285 -1.239 20.924 1.00 90.38 183 ILE A CA 1
ATOM 1239 C C . ILE A 1 183 ? -17.341 -2.554 21.717 1.00 90.38 183 ILE A C 1
ATOM 1241 O O . ILE A 1 183 ? -17.703 -3.584 21.134 1.00 90.38 183 ILE A O 1
ATOM 1245 N N . PRO A 1 184 ? -16.986 -2.556 23.016 1.00 89.88 184 PRO A N 1
ATOM 1246 C CA . PRO A 1 184 ? -16.965 -3.772 23.817 1.00 89.88 184 PRO A CA 1
ATOM 1247 C C . PRO A 1 184 ? -18.350 -4.399 23.923 1.00 89.88 184 PRO A C 1
ATOM 1249 O O . PRO A 1 184 ? -19.355 -3.711 24.109 1.00 89.88 184 PRO A O 1
ATOM 1252 N N . THR A 1 185 ? -18.386 -5.723 23.878 1.00 87.81 185 THR A N 1
ATOM 1253 C CA . THR A 1 185 ? -19.593 -6.511 24.131 1.00 87.81 185 THR A CA 1
ATOM 1254 C C . THR A 1 185 ? -19.484 -7.218 25.479 1.00 87.81 185 THR A C 1
ATOM 1256 O O . THR A 1 185 ? -18.460 -7.158 26.162 1.00 87.81 185 THR A O 1
ATOM 1259 N N . THR A 1 186 ? -20.514 -7.972 25.860 1.00 83.06 186 THR A N 1
ATOM 1260 C CA . THR A 1 186 ? -20.448 -8.868 27.024 1.00 83.06 186 THR A CA 1
ATOM 1261 C C . THR A 1 186 ? -19.287 -9.861 26.952 1.00 83.06 186 THR A C 1
ATOM 1263 O O . THR A 1 186 ? -18.712 -10.185 27.989 1.00 83.06 186 THR A O 1
ATOM 1266 N N . ASN A 1 187 ? -18.899 -10.304 25.751 1.00 84.69 187 ASN A N 1
ATOM 1267 C CA . ASN A 1 187 ? -17.773 -11.223 25.576 1.00 84.69 187 ASN A CA 1
ATOM 1268 C C . ASN A 1 187 ? -16.429 -10.528 25.827 1.00 84.69 187 ASN A C 1
ATOM 1270 O O . ASN A 1 187 ? -15.524 -11.134 26.393 1.00 84.69 187 ASN A O 1
ATOM 1274 N N . THR A 1 188 ? -16.312 -9.247 25.467 1.00 87.19 188 THR A N 1
ATOM 1275 C CA . THR A 1 188 ? -15.118 -8.434 25.742 1.00 87.19 188 THR A CA 1
ATOM 1276 C C . THR A 1 188 ? -15.014 -8.046 27.219 1.00 87.19 188 THR A C 1
ATOM 1278 O O . THR A 1 188 ? -13.926 -8.043 27.790 1.00 87.19 188 THR A O 1
ATOM 1281 N N . CYS A 1 189 ? -16.146 -7.699 27.836 1.00 84.56 189 CYS A N 1
ATOM 1282 C CA . CYS A 1 189 ? -16.229 -7.160 29.194 1.00 84.56 189 CYS A CA 1
ATOM 1283 C C . CYS A 1 189 ? -16.108 -8.214 30.299 1.00 84.56 189 CYS A C 1
ATOM 1285 O O . CYS A 1 189 ? -15.679 -7.893 31.406 1.00 84.56 189 CYS A O 1
ATOM 1287 N N . GLY A 1 190 ? -16.506 -9.459 30.026 1.00 82.06 190 GLY A N 1
ATOM 1288 C CA . GLY A 1 190 ? -16.583 -10.496 31.050 1.00 82.06 190 GLY A CA 1
ATOM 1289 C C . GLY A 1 190 ? -17.630 -10.190 32.131 1.00 82.06 190 GLY A C 1
ATOM 1290 O O . GLY A 1 190 ? -18.643 -9.536 31.881 1.00 82.06 190 GLY A O 1
ATOM 1291 N N . GLN A 1 191 ? -17.406 -10.711 33.342 1.00 83.19 191 GLN A N 1
ATOM 1292 C CA . GLN A 1 191 ? -18.332 -10.540 34.467 1.00 83.19 191 GLN A CA 1
ATOM 1293 C C . GLN A 1 191 ? -18.270 -9.111 35.038 1.00 83.19 191 GLN A C 1
ATOM 1295 O O . GLN A 1 191 ? -17.161 -8.639 35.313 1.00 83.19 191 GLN A O 1
ATOM 1300 N N . PRO A 1 192 ? -19.422 -8.454 35.301 1.00 85.06 192 PRO A N 1
ATOM 1301 C CA . PRO A 1 192 ? -19.463 -7.106 35.862 1.00 85.06 192 PRO A CA 1
ATOM 1302 C C . PRO A 1 192 ? -18.626 -6.970 37.137 1.00 85.06 192 PRO A C 1
ATOM 1304 O O . PRO A 1 192 ? -18.796 -7.724 38.097 1.00 85.06 192 PRO A O 1
ATOM 1307 N N . GLN A 1 193 ? -17.726 -5.989 37.145 1.00 86.81 193 GLN A N 1
ATOM 1308 C CA . GLN A 1 193 ? -16.897 -5.629 38.299 1.00 86.81 193 GLN A CA 1
ATOM 1309 C C . GLN A 1 193 ? -17.435 -4.365 38.976 1.00 86.81 193 GLN A C 1
ATOM 1311 O O . GLN A 1 193 ? -18.343 -3.719 38.460 1.00 86.81 193 GLN A O 1
ATOM 1316 N N . SER A 1 194 ? -16.887 -3.993 40.134 1.00 89.12 194 SER A N 1
ATOM 1317 C CA . SER A 1 194 ? -17.266 -2.742 40.806 1.00 89.12 194 SER A CA 1
ATOM 1318 C C . SER A 1 194 ? -17.040 -1.520 39.904 1.00 89.12 194 SER A C 1
ATOM 1320 O O . SER A 1 194 ? -15.971 -1.378 39.309 1.00 89.12 194 SER A O 1
ATOM 1322 N N . CYS A 1 195 ? -18.004 -0.594 39.869 1.00 90.38 195 CYS A N 1
ATOM 1323 C CA . CYS A 1 195 ? -17.910 0.656 39.106 1.00 90.38 195 CYS A CA 1
ATOM 1324 C C . CYS A 1 195 ? -16.777 1.589 39.569 1.00 90.38 195 CYS A C 1
ATOM 1326 O O . CYS A 1 195 ? -16.417 2.526 38.856 1.00 90.38 195 CYS A O 1
ATOM 1328 N N . THR A 1 196 ? -16.205 1.353 40.751 1.00 89.31 196 THR A N 1
ATOM 1329 C CA . THR A 1 196 ? -15.076 2.125 41.294 1.00 89.31 196 THR A CA 1
ATOM 1330 C C . THR A 1 196 ? -13.724 1.436 41.098 1.00 89.31 196 THR A C 1
ATOM 1332 O O . THR A 1 196 ? -12.688 2.025 41.399 1.00 89.31 196 THR A O 1
ATOM 1335 N N . LEU A 1 197 ? -13.706 0.199 40.592 1.00 87.19 197 LEU A N 1
ATOM 1336 C CA . LEU A 1 197 ? -12.481 -0.580 40.421 1.00 87.19 197 LEU A CA 1
ATOM 1337 C C . LEU A 1 197 ? -11.743 -0.187 39.134 1.00 87.19 197 LEU A C 1
ATOM 1339 O O . LEU A 1 197 ? -12.368 0.135 38.126 1.00 87.19 197 LEU A O 1
ATOM 1343 N N . ASN A 1 198 ? -10.407 -0.242 39.162 1.00 85.44 198 ASN A N 1
ATOM 1344 C CA . ASN A 1 198 ? -9.527 -0.070 37.995 1.00 85.44 198 ASN A CA 1
ATOM 1345 C C . ASN A 1 198 ? -9.787 1.200 37.168 1.00 85.44 198 ASN A C 1
ATOM 1347 O O . ASN A 1 198 ? -9.600 1.191 35.959 1.00 85.44 198 ASN A O 1
ATOM 1351 N N . ASN A 1 199 ? -10.206 2.300 37.798 1.00 87.62 199 ASN A N 1
ATOM 1352 C CA . ASN A 1 199 ? -10.562 3.544 37.103 1.00 87.62 199 ASN A CA 1
ATOM 1353 C C . ASN A 1 199 ? -11.724 3.388 36.093 1.00 87.62 199 ASN A C 1
ATOM 1355 O O . ASN A 1 199 ? -11.813 4.158 35.138 1.00 87.62 199 ASN A O 1
ATOM 1359 N N . CYS A 1 200 ? -12.631 2.426 36.309 1.00 88.75 200 CYS A N 1
ATOM 1360 C CA . CYS A 1 200 ? -13.881 2.278 35.552 1.00 88.75 200 CYS A CA 1
ATOM 1361 C C . CYS A 1 200 ? -14.746 3.548 35.613 1.00 88.75 200 CYS A C 1
ATOM 1363 O O . CYS A 1 200 ? -15.314 3.958 34.601 1.00 88.75 200 CYS A O 1
ATOM 1365 N N . ASN A 1 201 ? -14.810 4.190 36.786 1.00 89.50 201 ASN A N 1
ATOM 1366 C CA . ASN A 1 201 ? -15.573 5.416 37.041 1.00 89.50 201 ASN A CA 1
ATOM 1367 C C . ASN A 1 201 ? -17.012 5.342 36.499 1.00 89.50 201 ASN A C 1
ATOM 1369 O O . ASN A 1 201 ? -17.433 6.152 35.668 1.00 89.50 201 ASN A O 1
ATOM 1373 N N . GLY A 1 202 ? -17.725 4.290 36.898 1.00 89.38 202 GLY A N 1
ATOM 1374 C CA . GLY A 1 202 ? -19.014 3.970 36.308 1.00 89.38 202 GLY A CA 1
ATOM 1375 C C . GLY A 1 202 ? -20.149 4.883 36.763 1.00 89.38 202 GLY A C 1
ATOM 1376 O O . GLY A 1 202 ? -20.226 5.265 37.930 1.00 89.38 202 GLY A O 1
ATOM 1377 N N . SER A 1 203 ? -21.059 5.187 35.841 1.00 89.69 203 SER A N 1
ATOM 1378 C CA . SER A 1 203 ? -22.291 5.940 36.100 1.00 89.69 203 SER A CA 1
ATOM 1379 C C . SER A 1 203 ? -23.508 5.174 35.602 1.00 89.69 203 SER A C 1
ATOM 1381 O O . SER A 1 203 ? -23.398 4.324 34.719 1.00 89.69 203 SER A O 1
ATOM 1383 N N . GLN A 1 204 ? -24.677 5.473 36.165 1.00 89.12 204 GLN A N 1
ATOM 1384 C CA . GLN A 1 204 ? -25.938 4.906 35.702 1.00 89.12 204 GLN A CA 1
ATOM 1385 C C . GLN A 1 204 ? -26.358 5.562 34.378 1.00 89.12 204 GLN A C 1
ATOM 1387 O O . GLN A 1 204 ? -26.332 6.787 34.260 1.00 89.12 204 GLN A O 1
ATOM 1392 N N . ASP A 1 205 ? -26.678 4.746 33.378 1.00 83.69 205 ASP A N 1
ATOM 1393 C CA . ASP A 1 205 ? -27.210 5.169 32.087 1.00 83.69 205 ASP A CA 1
ATOM 1394 C C . ASP A 1 205 ? -28.739 5.355 32.141 1.00 83.69 205 ASP A C 1
ATOM 1396 O O . ASP A 1 205 ? -29.393 5.076 33.150 1.00 83.69 205 ASP A O 1
ATOM 1400 N N . GLY A 1 206 ? -29.318 5.852 31.042 1.00 80.94 206 GLY A N 1
ATOM 1401 C CA . GLY A 1 206 ? -30.764 6.072 30.922 1.00 80.94 206 GLY A CA 1
ATOM 1402 C C . GLY A 1 206 ? -31.606 4.791 30.967 1.00 80.94 206 GLY A C 1
ATOM 1403 O O . GLY A 1 206 ? -32.802 4.869 31.238 1.00 80.94 206 GLY A O 1
ATOM 1404 N N . ASP A 1 207 ? -30.985 3.623 30.773 1.00 84.19 207 ASP A N 1
ATOM 1405 C CA . ASP A 1 207 ? -31.629 2.308 30.860 1.00 84.19 207 ASP A CA 1
ATOM 1406 C C . ASP A 1 207 ? -31.577 1.733 32.292 1.00 84.19 207 ASP A C 1
ATOM 1408 O O . ASP A 1 207 ? -31.985 0.593 32.534 1.00 84.19 207 ASP A O 1
ATOM 1412 N N . GLY A 1 208 ? -31.051 2.501 33.253 1.00 83.12 208 GLY A N 1
ATOM 1413 C CA . GLY A 1 208 ? -30.921 2.112 34.656 1.00 83.12 208 GLY A CA 1
ATOM 1414 C C . GLY A 1 208 ? -29.728 1.200 34.954 1.00 83.12 208 GLY A C 1
ATOM 1415 O O . GLY A 1 208 ? -29.578 0.763 36.100 1.00 83.12 208 GLY A O 1
ATOM 1416 N N . LYS A 1 209 ? -28.860 0.917 33.975 1.00 86.81 209 LYS A N 1
ATOM 1417 C CA . LYS A 1 209 ? -27.656 0.088 34.142 1.00 86.81 209 LYS A CA 1
ATOM 1418 C C . LYS A 1 209 ? -26.449 0.969 34.431 1.00 86.81 209 LYS A C 1
ATOM 1420 O O . LYS A 1 209 ? -26.303 2.044 33.871 1.00 86.81 209 LYS A O 1
ATOM 1425 N N . SER A 1 210 ? -25.538 0.516 35.285 1.00 89.25 210 SER A N 1
ATOM 1426 C CA . SER A 1 210 ? -24.272 1.226 35.483 1.00 89.25 210 SER A CA 1
ATOM 1427 C C . SER A 1 210 ? -23.224 0.738 34.490 1.00 89.25 210 SER A C 1
ATOM 1429 O O . SER A 1 210 ? -23.030 -0.470 34.335 1.00 89.25 210 SER A O 1
ATOM 1431 N N . ARG A 1 211 ? -22.547 1.669 33.813 1.00 90.88 211 ARG A N 1
ATOM 1432 C CA . ARG A 1 211 ? -21.477 1.368 32.852 1.00 90.88 211 ARG A CA 1
ATOM 1433 C C . ARG A 1 211 ? -20.216 2.146 33.167 1.00 90.88 211 ARG A C 1
ATOM 1435 O O . ARG A 1 211 ? -20.299 3.284 33.620 1.00 90.88 211 ARG A O 1
ATOM 1442 N N . CYS A 1 212 ? -19.063 1.537 32.905 1.00 89.69 212 CYS A N 1
ATOM 1443 C CA . CYS A 1 212 ? -17.772 2.212 32.999 1.00 89.69 212 CYS A CA 1
ATOM 1444 C C . CYS A 1 212 ? -17.672 3.344 31.971 1.00 89.69 212 CYS A C 1
ATOM 1446 O O . CYS A 1 212 ? -18.053 3.161 30.814 1.00 89.69 212 CYS A O 1
ATOM 1448 N N . ASN A 1 213 ? -17.101 4.474 32.388 1.00 88.00 213 ASN A N 1
ATOM 1449 C CA . ASN A 1 213 ? -16.795 5.622 31.526 1.00 88.00 213 ASN A CA 1
ATOM 1450 C C . ASN A 1 213 ? -15.285 5.815 31.309 1.00 88.00 213 ASN A C 1
ATOM 1452 O O . ASN A 1 213 ? -14.886 6.541 30.404 1.00 88.00 213 ASN A O 1
ATOM 1456 N N . GLY A 1 214 ? -14.450 5.211 32.160 1.00 85.75 214 GLY A N 1
ATOM 1457 C CA . GLY A 1 214 ? -12.992 5.235 32.071 1.00 85.75 214 GLY A CA 1
ATOM 1458 C C . GLY A 1 214 ? -12.436 3.929 31.510 1.00 85.75 214 GLY A C 1
ATOM 1459 O O . GLY A 1 214 ? -12.734 3.542 30.383 1.00 85.75 214 GLY A O 1
ATOM 1460 N N . HIS A 1 215 ? -11.615 3.234 32.297 1.00 85.75 215 HIS A N 1
ATOM 1461 C CA . HIS A 1 215 ? -11.091 1.920 31.909 1.00 85.75 215 HIS A CA 1
ATOM 1462 C C . HIS A 1 215 ? -12.258 0.940 31.701 1.00 85.75 215 HIS A C 1
ATOM 1464 O O . HIS A 1 215 ? -13.202 0.933 32.493 1.00 85.75 215 HIS A O 1
ATOM 1470 N N . PHE A 1 216 ? -12.220 0.140 30.632 1.00 86.62 216 PHE A N 1
ATOM 1471 C CA . PHE A 1 216 ? -13.332 -0.734 30.230 1.00 86.62 216 PHE A CA 1
ATOM 1472 C C . PHE A 1 216 ? -14.621 0.009 29.826 1.00 86.62 216 PHE A C 1
ATOM 1474 O O . PHE A 1 216 ? -15.725 -0.506 30.023 1.00 86.62 216 PHE A O 1
ATOM 1481 N N . ALA A 1 217 ? -14.502 1.227 29.279 1.00 85.38 217 ALA A N 1
ATOM 1482 C CA . ALA A 1 217 ? -15.642 2.061 28.893 1.00 85.38 217 ALA A CA 1
ATOM 1483 C C . ALA A 1 217 ? -16.704 1.294 28.080 1.00 85.38 217 ALA A C 1
ATOM 1485 O O . ALA A 1 217 ? -16.383 0.630 27.098 1.00 85.38 217 ALA A O 1
ATOM 1486 N N . GLY A 1 218 ? -17.974 1.400 28.481 1.00 84.19 218 GLY A N 1
ATOM 1487 C CA . GLY A 1 218 ? -19.110 0.707 27.855 1.00 84.19 218 GLY A CA 1
ATOM 1488 C C . GLY A 1 218 ? -19.499 -0.629 28.504 1.00 84.19 218 GLY A C 1
ATOM 1489 O O . GLY A 1 218 ? -20.646 -1.070 28.344 1.00 84.19 218 GLY A O 1
ATOM 1490 N N . CYS A 1 219 ? -18.611 -1.239 29.297 1.00 89.25 219 CYS A N 1
ATOM 1491 C CA . CYS A 1 219 ? -18.910 -2.450 30.062 1.00 89.25 219 CYS A CA 1
ATOM 1492 C C . CYS A 1 219 ? -19.846 -2.182 31.241 1.00 89.25 219 CYS A C 1
ATOM 1494 O O . CYS A 1 219 ? -19.738 -1.150 31.902 1.00 89.25 219 CYS A O 1
ATOM 1496 N N . ILE A 1 220 ? -20.736 -3.138 31.533 1.00 89.75 220 ILE A N 1
ATOM 1497 C CA . ILE A 1 220 ? -21.595 -3.084 32.723 1.00 89.75 220 ILE A CA 1
ATOM 1498 C C . ILE A 1 220 ? -20.739 -3.256 33.982 1.00 89.75 220 ILE A C 1
ATOM 1500 O O . ILE A 1 220 ? -19.875 -4.132 34.040 1.00 89.75 220 ILE A O 1
ATOM 1504 N N . CYS A 1 221 ? -21.020 -2.446 34.997 1.00 91.50 221 CYS A N 1
ATOM 1505 C CA . CYS A 1 221 ? -20.381 -2.505 36.303 1.00 91.50 221 CYS A CA 1
ATOM 1506 C C . CYS A 1 221 ? -21.424 -2.515 37.431 1.00 91.50 221 CYS A C 1
ATOM 1508 O O . CYS A 1 221 ? -22.570 -2.104 37.250 1.00 91.50 221 CYS A O 1
ATOM 1510 N N . ASN A 1 222 ? -21.018 -2.987 38.607 1.00 91.75 222 ASN A N 1
ATOM 1511 C CA . ASN A 1 222 ? -21.840 -3.011 39.809 1.00 91.75 222 ASN A CA 1
ATOM 1512 C C . ASN A 1 222 ? -21.601 -1.721 40.610 1.00 91.75 222 ASN A C 1
ATOM 1514 O O . ASN A 1 222 ? -20.464 -1.496 41.046 1.00 91.75 222 ASN A O 1
ATOM 1518 N N . PRO A 1 223 ? -22.616 -0.859 40.804 1.00 85.69 223 PRO A N 1
ATOM 1519 C CA . PRO A 1 223 ? -22.455 0.337 41.619 1.00 85.69 223 PRO A CA 1
ATOM 1520 C C . PRO A 1 223 ? -22.129 -0.047 43.072 1.00 85.69 223 PRO A C 1
ATOM 1522 O O . PRO A 1 223 ? -22.486 -1.147 43.511 1.00 85.69 223 PRO A O 1
ATOM 1525 N N . PRO A 1 224 ? -21.454 0.834 43.836 1.00 78.88 224 PRO A N 1
ATOM 1526 C CA . PRO A 1 224 ? -21.251 0.616 45.262 1.00 78.88 224 PRO A CA 1
ATOM 1527 C C . PRO A 1 224 ? -22.597 0.338 45.930 1.00 78.88 224 PRO A C 1
ATOM 1529 O O . PRO A 1 224 ? -23.583 1.010 45.618 1.00 78.88 224 PRO A O 1
ATOM 1532 N N . ALA A 1 225 ? -22.639 -0.645 46.834 1.00 73.00 225 ALA A N 1
ATOM 1533 C CA . ALA A 1 225 ? -23.841 -0.903 47.613 1.00 73.00 225 ALA A CA 1
ATOM 1534 C C . ALA A 1 225 ? -24.293 0.413 48.256 1.00 73.00 225 ALA A C 1
ATOM 1536 O O . ALA A 1 225 ? -23.481 1.103 48.882 1.00 73.00 225 ALA A O 1
ATOM 1537 N N . ALA A 1 226 ? -25.565 0.773 48.057 1.00 65.56 226 ALA A N 1
ATOM 1538 C CA . ALA A 1 226 ? -26.127 1.936 48.721 1.00 65.56 226 ALA A CA 1
ATOM 1539 C C . ALA A 1 226 ? -25.849 1.795 50.226 1.00 65.56 226 ALA A C 1
ATOM 1541 O O . ALA A 1 226 ? -25.990 0.684 50.757 1.00 65.56 226 ALA A O 1
ATOM 1542 N N . PRO A 1 227 ? -25.420 2.871 50.914 1.00 60.03 227 PRO A N 1
ATOM 1543 C CA . PRO A 1 227 ? -25.313 2.813 52.361 1.00 60.03 227 PRO A CA 1
ATOM 1544 C C . PRO A 1 227 ? -26.657 2.314 52.903 1.00 60.03 227 PRO A C 1
ATOM 1546 O O . PRO A 1 227 ? -27.695 2.698 52.348 1.00 60.03 227 PRO A O 1
ATOM 1549 N N . PRO A 1 228 ? -26.660 1.430 53.920 1.00 57.25 228 PRO A N 1
ATOM 1550 C CA . PRO A 1 228 ? -27.902 0.933 54.489 1.00 57.25 228 PRO A CA 1
ATOM 1551 C C . PRO A 1 228 ? -28.771 2.145 54.795 1.00 57.25 228 PRO A C 1
ATOM 1553 O O . PRO A 1 228 ? -28.310 3.074 55.461 1.00 57.25 228 PRO A O 1
ATOM 1556 N N . SER A 1 229 ? -29.978 2.172 54.224 1.00 52.19 229 SER A N 1
ATOM 1557 C CA . SER A 1 229 ? -30.944 3.230 54.490 1.00 52.19 229 SER A CA 1
ATOM 1558 C C . SER A 1 229 ? -31.029 3.365 56.002 1.00 52.19 229 SER A C 1
ATOM 1560 O O . SER A 1 229 ? -31.407 2.404 56.679 1.00 52.19 229 SER A O 1
ATOM 1562 N N . GLY A 1 230 ? -30.589 4.512 56.526 1.00 53.41 230 GLY A N 1
ATOM 1563 C CA . GLY A 1 230 ? -30.709 4.801 57.946 1.00 53.41 230 GLY A CA 1
ATOM 1564 C C . GLY A 1 230 ? -32.158 4.573 58.386 1.00 53.41 230 GLY A C 1
ATOM 1565 O O . GLY A 1 230 ? -33.064 4.671 57.548 1.00 53.41 230 GLY A O 1
ATOM 1566 N N . PRO A 1 231 ? -32.391 4.224 59.663 1.00 48.31 231 PRO A N 1
ATOM 1567 C CA . PRO A 1 231 ? -33.745 4.032 60.164 1.00 48.31 231 PRO A CA 1
ATOM 1568 C C . PRO A 1 231 ? -34.607 5.243 59.774 1.00 48.31 231 PRO A C 1
ATOM 1570 O O . PRO A 1 231 ? -34.094 6.367 59.791 1.00 48.31 231 PRO A O 1
ATOM 1573 N N . PRO A 1 232 ? -35.873 5.032 59.371 1.00 49.50 232 PRO A N 1
ATOM 1574 C CA . PRO A 1 232 ? -36.735 6.117 58.926 1.00 49.50 232 PRO A CA 1
ATOM 1575 C C . PRO A 1 232 ? -36.740 7.224 59.980 1.00 49.50 232 PRO A C 1
ATOM 1577 O O . PRO A 1 232 ? -36.981 6.960 61.158 1.00 49.50 232 PRO A O 1
ATOM 1580 N N . SER A 1 233 ? -36.441 8.454 59.560 1.00 46.91 233 SER A N 1
ATOM 1581 C CA . SER A 1 233 ? -36.534 9.639 60.409 1.00 46.91 233 SER A CA 1
ATOM 1582 C C . SER A 1 233 ? -37.990 9.815 60.844 1.00 46.91 233 SER A C 1
ATOM 1584 O O . SER A 1 233 ? -38.801 10.380 60.112 1.00 46.91 233 SER A O 1
ATOM 1586 N N . GLY A 1 234 ? -38.338 9.277 62.011 1.00 45.25 234 GLY A N 1
ATOM 1587 C CA . GLY A 1 234 ? -39.633 9.493 62.640 1.00 45.25 234 GLY A CA 1
ATOM 1588 C C . GLY A 1 234 ? -39.734 10.929 63.146 1.00 45.25 234 GLY A C 1
ATOM 1589 O O . GLY A 1 234 ? -38.818 11.434 63.795 1.00 45.25 234 GLY A O 1
ATOM 1590 N N . ILE A 1 235 ? -40.847 11.596 62.852 1.00 43.91 235 ILE A N 1
ATOM 1591 C CA . ILE A 1 235 ? -41.205 12.856 63.503 1.00 43.91 235 ILE A CA 1
ATOM 1592 C C . ILE A 1 235 ? -41.671 12.517 64.924 1.00 43.91 235 ILE A C 1
ATOM 1594 O O . ILE A 1 235 ? -42.616 11.756 65.108 1.00 43.91 235 ILE A O 1
ATOM 1598 N N . PHE A 1 236 ? -41.006 13.089 65.927 1.00 41.84 236 PHE A N 1
ATOM 1599 C CA . PHE A 1 236 ? -41.401 12.976 67.330 1.00 41.84 236 PHE A CA 1
ATOM 1600 C C . PHE A 1 236 ? -42.380 14.108 67.666 1.00 41.84 236 PHE A C 1
ATOM 1602 O O . PHE A 1 236 ? -41.977 15.268 67.735 1.00 41.84 236 PHE A O 1
ATOM 1609 N N . ILE A 1 237 ? -43.658 13.790 67.881 1.00 41.00 237 ILE A N 1
ATOM 1610 C CA . ILE A 1 237 ? -44.630 14.736 68.449 1.00 41.00 237 ILE A CA 1
ATOM 1611 C C . ILE A 1 237 ? -44.865 14.329 69.899 1.00 41.00 237 ILE A C 1
ATOM 1613 O O . ILE A 1 237 ? -45.476 13.299 70.172 1.00 41.00 237 ILE A O 1
ATOM 1617 N N . VAL A 1 238 ? -44.376 15.141 70.833 1.00 39.03 238 VAL A N 1
ATOM 1618 C CA . VAL A 1 238 ? -44.691 15.001 72.257 1.00 39.03 238 VAL A CA 1
ATOM 1619 C C . VAL A 1 238 ? -45.944 15.826 72.527 1.00 39.03 238 VAL A C 1
ATOM 1621 O O . VAL A 1 238 ? -45.919 17.045 72.374 1.00 39.03 238 VAL A O 1
ATOM 1624 N N . ASN A 1 239 ? -47.048 15.175 72.894 1.00 36.09 239 ASN A N 1
ATOM 1625 C CA . ASN A 1 239 ? -48.273 15.859 73.301 1.00 36.09 239 ASN A CA 1
ATOM 1626 C C . ASN A 1 239 ? -48.403 15.767 74.826 1.00 36.09 239 ASN A C 1
ATOM 1628 O O . ASN A 1 239 ? -48.854 14.761 75.368 1.00 36.09 239 ASN A O 1
ATOM 1632 N N . GLY A 1 240 ? -47.933 16.807 75.514 1.00 43.06 240 GLY A N 1
ATOM 1633 C CA . GLY A 1 240 ? -47.916 16.906 76.973 1.00 43.06 240 GLY A CA 1
ATOM 1634 C C . GLY A 1 240 ? -46.735 17.737 77.474 1.00 43.06 240 GLY A C 1
ATOM 1635 O O . GLY A 1 240 ? -45.725 17.869 76.786 1.00 43.06 240 GLY A O 1
ATOM 1636 N N . ASN A 1 241 ? -46.857 18.306 78.677 1.00 39.28 241 ASN A N 1
ATOM 1637 C CA . ASN A 1 241 ? -45.723 18.921 79.371 1.00 39.28 241 ASN A CA 1
ATOM 1638 C C . ASN A 1 241 ? -44.766 17.813 79.827 1.00 39.28 241 ASN A C 1
ATOM 1640 O O . ASN A 1 241 ? -44.885 17.303 80.938 1.00 39.28 241 ASN A O 1
ATOM 1644 N N . CYS A 1 242 ? -43.833 17.430 78.963 1.00 37.16 242 CYS A N 1
ATOM 1645 C CA . CYS A 1 242 ? -42.672 16.651 79.362 1.00 37.16 242 CYS A CA 1
ATOM 1646 C C . CYS A 1 242 ? -41.570 17.638 79.745 1.00 37.16 242 CYS A C 1
ATOM 1648 O O . CYS A 1 242 ? -40.992 18.297 78.880 1.00 37.16 242 CYS A O 1
ATOM 1650 N N . ASP A 1 243 ? -41.331 17.774 81.046 1.00 35.94 243 ASP A N 1
ATOM 1651 C CA . ASP A 1 243 ? -40.166 18.487 81.553 1.00 35.94 243 ASP A CA 1
ATOM 1652 C C . ASP A 1 243 ? -38.940 17.590 81.328 1.00 35.94 243 ASP A C 1
ATOM 1654 O O . ASP A 1 243 ? -38.881 16.468 81.835 1.00 35.94 243 ASP A O 1
ATOM 1658 N N . PHE A 1 244 ? -38.013 18.025 80.473 1.00 43.03 244 PHE A N 1
ATOM 1659 C CA . PHE A 1 244 ? -36.810 17.255 80.128 1.00 43.03 244 PHE A CA 1
ATOM 1660 C C . PHE A 1 244 ? -35.606 17.606 81.006 1.00 43.03 244 PHE A C 1
ATOM 1662 O O . PHE A 1 244 ? -34.542 17.012 80.832 1.00 43.03 244 PHE A O 1
ATOM 1669 N N . ASP A 1 245 ? -35.768 18.519 81.965 1.00 37.56 245 ASP A N 1
ATOM 1670 C CA . ASP A 1 245 ? -34.745 18.811 82.957 1.00 37.56 245 ASP A CA 1
ATOM 1671 C C . ASP A 1 245 ? -35.159 18.258 84.318 1.00 37.56 245 ASP A C 1
ATOM 1673 O O . ASP A 1 245 ? -36.230 18.537 84.843 1.00 37.56 245 ASP A O 1
ATOM 1677 N N . THR A 1 246 ? -34.240 17.502 84.913 1.00 33.59 246 THR A N 1
ATOM 1678 C CA . THR A 1 246 ? -34.329 16.837 86.221 1.00 33.59 246 THR A CA 1
ATOM 1679 C C . THR A 1 246 ? -35.123 15.527 86.218 1.00 33.59 246 THR A C 1
ATOM 1681 O O . THR A 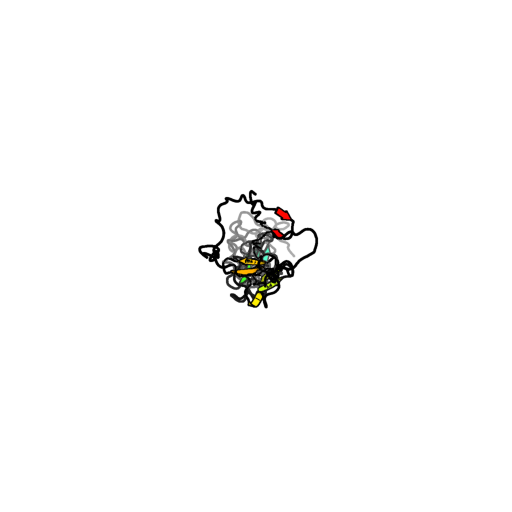1 246 ? -36.346 15.464 86.219 1.00 33.59 246 THR A O 1
ATOM 1684 N N . GLY A 1 247 ? -34.376 14.419 86.217 1.00 38.38 247 GLY A N 1
ATOM 1685 C CA . GLY A 1 247 ? -34.937 13.079 86.283 1.00 38.38 247 GLY A CA 1
ATOM 1686 C C . GLY A 1 247 ? -35.741 12.851 87.561 1.00 38.38 247 GLY A C 1
ATOM 1687 O O . GLY A 1 247 ? -35.151 12.603 88.605 1.00 38.38 247 GLY A O 1
ATOM 1688 N N . ALA A 1 248 ? -37.069 12.876 87.452 1.00 34.66 248 ALA A N 1
ATOM 1689 C CA . ALA A 1 248 ? -37.993 12.038 88.213 1.00 34.66 248 ALA A CA 1
ATOM 1690 C C . ALA A 1 248 ? -39.442 12.195 87.704 1.00 34.66 248 ALA A C 1
ATOM 1692 O O . ALA A 1 248 ? -39.987 13.292 87.728 1.00 34.66 248 ALA A O 1
ATOM 1693 N N . HIS A 1 249 ? -40.056 11.056 87.348 1.00 33.94 249 HIS A N 1
ATOM 1694 C CA . HIS A 1 249 ? -41.445 10.631 87.627 1.00 33.94 249 HIS A CA 1
ATOM 1695 C C . HIS A 1 249 ? -42.291 10.125 86.441 1.00 33.94 249 HIS A C 1
ATOM 1697 O O . HIS A 1 249 ? -42.608 10.839 85.500 1.00 33.94 249 HIS A O 1
ATOM 1703 N N . ASN A 1 250 ? -42.709 8.861 86.596 1.00 38.31 250 ASN A N 1
ATOM 1704 C CA . ASN A 1 250 ? -44.045 8.269 86.435 1.00 38.31 250 ASN A CA 1
ATOM 1705 C C . ASN A 1 250 ? -45.071 9.006 85.551 1.00 38.31 250 ASN A C 1
ATOM 1707 O O . ASN A 1 250 ? -46.001 9.634 86.054 1.00 38.31 250 ASN A O 1
ATOM 1711 N N . GLY A 1 251 ? -44.972 8.799 84.243 1.00 35.25 251 GLY A N 1
ATOM 1712 C CA . GLY A 1 251 ? -46.068 8.960 83.292 1.00 35.25 251 GLY A CA 1
ATOM 1713 C C . GLY A 1 251 ? -45.824 8.027 82.110 1.00 35.25 251 GLY A C 1
ATOM 1714 O O . GLY A 1 251 ? -44.704 7.965 81.606 1.00 35.25 251 GLY A O 1
ATOM 1715 N N . GLU A 1 252 ? -46.826 7.246 81.707 1.00 31.22 252 GLU A N 1
ATOM 1716 C CA . GLU A 1 252 ? -46.712 6.371 80.538 1.00 31.22 252 GLU A CA 1
ATOM 1717 C C . GLU A 1 252 ? -46.680 7.229 79.268 1.00 31.22 252 GLU A C 1
ATOM 1719 O O . GLU A 1 252 ? -47.687 7.792 78.843 1.00 31.22 252 GLU A O 1
ATOM 1724 N N . CYS A 1 253 ? -45.498 7.352 78.665 1.00 34.16 253 CYS A N 1
ATOM 1725 C CA . CYS A 1 253 ? -45.360 7.898 77.324 1.00 34.16 253 CYS A CA 1
ATOM 1726 C C . CYS A 1 253 ? -45.849 6.843 76.327 1.00 34.16 253 CYS A C 1
ATOM 1728 O O . CYS A 1 253 ? -45.240 5.780 76.201 1.00 34.16 253 CYS A O 1
ATOM 1730 N N . PHE A 1 254 ? -46.937 7.123 75.613 1.00 34.31 254 PHE A N 1
ATOM 1731 C CA . PHE A 1 254 ? -47.370 6.273 74.508 1.00 34.31 254 PHE A CA 1
ATOM 1732 C C . PHE A 1 254 ? -46.539 6.576 73.261 1.00 34.31 254 PHE A C 1
ATOM 1734 O O . PHE A 1 254 ? -46.428 7.724 72.830 1.00 34.31 254 PHE A O 1
ATOM 1741 N N . PHE A 1 255 ? -45.955 5.527 72.686 1.00 36.56 255 PHE A N 1
ATOM 1742 C CA . PHE A 1 255 ? -45.154 5.588 71.469 1.00 36.56 255 PHE A CA 1
ATOM 1743 C C . PHE A 1 255 ? -46.010 5.140 70.282 1.00 36.56 255 PHE A C 1
ATOM 1745 O O . PHE A 1 255 ? -46.569 4.045 70.310 1.00 36.56 255 PHE A O 1
ATOM 1752 N N . SER A 1 256 ? -46.087 5.959 69.232 1.00 36.00 256 SER A N 1
ATOM 1753 C CA . SER A 1 256 ? -46.622 5.542 67.933 1.00 36.00 256 SER A CA 1
ATOM 1754 C C . SER A 1 256 ? -45.608 5.857 66.843 1.00 36.00 256 SER A C 1
ATOM 1756 O O . SER A 1 256 ? -45.083 6.968 66.775 1.00 36.00 256 SER A O 1
ATOM 1758 N N . THR A 1 257 ? -45.303 4.857 66.020 1.00 34.19 257 THR A N 1
ATOM 1759 C CA . THR A 1 257 ? -44.326 4.926 64.923 1.00 34.19 257 THR A CA 1
ATOM 1760 C C . THR A 1 257 ? -44.983 4.995 63.544 1.00 34.19 257 THR A C 1
ATOM 1762 O O . THR A 1 257 ? -44.274 4.947 62.540 1.00 34.19 257 THR A O 1
ATOM 1765 N N . ASP A 1 258 ? -46.312 5.101 63.467 1.00 32.06 258 ASP A N 1
ATOM 1766 C CA . ASP A 1 258 ? -47.012 5.112 62.184 1.00 32.06 258 ASP A CA 1
ATOM 1767 C C . ASP A 1 258 ? -47.107 6.522 61.596 1.00 32.06 258 ASP A C 1
ATOM 1769 O O . ASP A 1 258 ? -47.725 7.432 62.144 1.00 32.06 258 ASP A O 1
ATOM 1773 N N . ASN A 1 259 ? -46.493 6.681 60.423 1.00 41.25 259 ASN A N 1
ATOM 1774 C CA . ASN A 1 259 ? -46.436 7.912 59.635 1.00 41.25 259 ASN A CA 1
ATOM 1775 C C . ASN A 1 259 ? -47.668 8.078 58.718 1.00 41.25 259 ASN A C 1
ATOM 1777 O O . ASN A 1 259 ? -47.587 8.667 57.639 1.00 41.25 259 ASN A O 1
ATOM 1781 N N . SER A 1 260 ? -48.810 7.496 59.091 1.00 31.92 260 SER A N 1
ATOM 1782 C CA . SER A 1 260 ? -50.039 7.592 58.307 1.00 31.92 260 SER A CA 1
ATOM 1783 C C . SER A 1 260 ? -50.780 8.881 58.656 1.00 31.92 260 SER A C 1
ATOM 1785 O O . SER A 1 260 ? -51.413 8.956 59.701 1.00 31.92 260 SER A O 1
ATOM 1787 N N . ASN A 1 261 ? -50.693 9.867 57.757 1.00 32.56 261 ASN A N 1
ATOM 1788 C CA . ASN A 1 261 ? -51.606 11.004 57.600 1.00 32.56 261 ASN A CA 1
ATOM 1789 C C . ASN A 1 261 ? -52.157 11.616 58.903 1.00 32.56 261 ASN A C 1
ATOM 1791 O O . ASN A 1 261 ? -53.223 11.236 59.376 1.00 32.56 261 ASN A O 1
ATOM 1795 N N . PHE A 1 262 ? -51.522 12.688 59.384 1.00 38.34 262 PHE A N 1
ATOM 1796 C CA . PHE A 1 262 ? -52.149 13.653 60.302 1.00 38.34 262 PHE A CA 1
ATOM 1797 C C . PHE A 1 262 ? -53.204 14.523 59.582 1.00 38.34 262 PHE A C 1
ATOM 1799 O O . PHE A 1 262 ? -53.189 15.749 59.664 1.00 38.34 262 PHE A O 1
ATOM 1806 N N . ALA A 1 263 ? -54.105 13.891 58.835 1.00 33.88 263 ALA A N 1
ATOM 1807 C CA . ALA A 1 263 ? -55.321 14.503 58.327 1.00 33.88 263 ALA A CA 1
ATOM 1808 C C . ALA A 1 263 ? -56.490 13.675 58.870 1.00 33.88 263 ALA A C 1
ATOM 1810 O O . ALA A 1 263 ? -56.608 12.495 58.550 1.00 33.88 263 ALA A O 1
ATOM 1811 N N . ASP A 1 264 ? -57.296 14.307 59.722 1.00 33.41 264 ASP A N 1
ATOM 1812 C CA . ASP A 1 264 ? -58.548 13.797 60.290 1.00 33.41 264 ASP A CA 1
ATOM 1813 C C . ASP A 1 264 ? -58.463 12.509 61.118 1.00 33.41 264 ASP A C 1
ATOM 1815 O O . ASP A 1 264 ? -59.124 11.509 60.840 1.00 33.41 264 ASP A O 1
ATOM 1819 N N . GLN A 1 265 ? -57.732 12.567 62.231 1.00 29.69 265 GLN A N 1
ATOM 1820 C CA . GLN A 1 265 ? -58.138 11.792 63.402 1.00 29.69 265 GLN A CA 1
ATOM 1821 C C . GLN A 1 265 ? -58.585 12.755 64.497 1.00 29.69 265 GLN A C 1
ATOM 1823 O O . GLN A 1 265 ? -57.769 13.301 65.239 1.00 29.69 265 GLN A O 1
ATOM 1828 N N . ASP A 1 266 ? -59.901 12.956 64.576 1.00 29.88 266 ASP A N 1
ATOM 1829 C CA . ASP A 1 266 ? -60.567 13.439 65.780 1.00 29.88 266 ASP A CA 1
ATOM 1830 C C . ASP A 1 266 ? -60.265 12.448 66.912 1.00 29.88 266 ASP A C 1
ATOM 1832 O O . ASP A 1 266 ? -60.923 11.418 67.076 1.00 29.88 266 ASP A O 1
ATOM 1836 N N . ILE A 1 267 ? -59.217 12.737 67.681 1.00 35.94 267 ILE A N 1
ATOM 1837 C CA . ILE A 1 267 ? -58.966 12.071 68.956 1.00 35.94 267 ILE A CA 1
ATOM 1838 C C . ILE A 1 267 ? -60.111 12.507 69.879 1.00 35.94 267 ILE A C 1
ATOM 1840 O O . ILE A 1 267 ? -60.264 13.711 70.102 1.00 35.94 267 ILE A O 1
ATOM 1844 N N . PRO A 1 268 ? -60.935 11.589 70.417 1.00 28.31 268 PRO A N 1
ATOM 1845 C CA . PRO A 1 268 ? -62.035 11.977 71.282 1.00 28.31 268 PRO A CA 1
ATOM 1846 C C . PRO A 1 268 ? -61.460 12.618 72.546 1.00 28.31 268 PRO A C 1
ATOM 1848 O O . PRO A 1 268 ? -60.849 11.952 73.382 1.00 28.31 268 PRO A O 1
ATOM 1851 N N . CYS A 1 269 ? -61.638 13.931 72.682 1.00 29.73 269 CYS A N 1
ATOM 1852 C CA . CYS A 1 269 ? -61.415 14.614 73.944 1.00 29.73 269 CYS A CA 1
ATOM 1853 C C . CYS A 1 269 ? -62.469 14.107 74.934 1.00 29.73 269 CYS A C 1
ATOM 1855 O O . CYS A 1 269 ? -63.651 14.427 74.803 1.00 29.73 269 CYS A O 1
ATOM 1857 N N . ASP A 1 270 ? -62.051 13.333 75.934 1.00 31.31 270 ASP A N 1
ATOM 1858 C CA . ASP A 1 270 ? -62.860 13.117 77.129 1.00 31.31 270 ASP A CA 1
ATOM 1859 C C . ASP A 1 270 ? -63.071 14.471 77.833 1.00 31.31 270 ASP A C 1
ATOM 1861 O O . ASP A 1 270 ? -62.191 15.014 78.503 1.00 31.31 270 ASP A O 1
ATOM 1865 N N . GLY A 1 271 ? -64.235 15.067 77.577 1.00 33.41 271 GLY A N 1
ATOM 1866 C CA . GLY A 1 271 ? -65.109 15.636 78.600 1.00 33.41 271 GLY A CA 1
ATOM 1867 C C . GLY A 1 271 ? -64.661 16.854 79.409 1.00 33.41 271 GLY A C 1
ATOM 1868 O O . GLY A 1 271 ? -65.480 17.366 80.169 1.00 33.41 271 GLY A O 1
ATOM 1869 N N . SER A 1 272 ? -63.432 17.368 79.296 1.00 32.09 272 SER A N 1
ATOM 1870 C CA . SER A 1 272 ? -63.007 18.470 80.175 1.00 32.09 272 SER A CA 1
ATOM 1871 C C . SER A 1 272 ? -61.824 19.312 79.671 1.00 32.09 272 SER A C 1
ATOM 1873 O O . SER A 1 272 ? -60.749 19.281 80.261 1.00 32.09 272 SER A O 1
ATOM 1875 N N . SER A 1 273 ? -62.029 20.126 78.619 1.00 30.83 273 SER A N 1
ATOM 1876 C CA . SER A 1 273 ? -61.497 21.512 78.421 1.00 30.83 273 SER A CA 1
ATOM 1877 C C . SER A 1 273 ? -61.322 21.879 76.930 1.00 30.83 273 SER A C 1
ATOM 1879 O O . SER A 1 273 ? -60.996 21.003 76.134 1.00 30.83 273 SER A O 1
ATOM 1881 N N . PRO A 1 274 ? -61.493 23.157 76.520 1.00 32.50 274 PRO A N 1
ATOM 1882 C CA . PRO A 1 274 ? -61.510 23.541 75.106 1.00 32.50 274 PRO A CA 1
ATOM 1883 C C . PRO A 1 274 ? -60.103 23.785 74.530 1.00 32.50 274 PRO A C 1
ATOM 1885 O O . PRO A 1 274 ? -59.317 24.563 75.074 1.00 32.50 274 PRO A O 1
ATOM 1888 N N . CYS A 1 275 ? -59.801 23.164 73.388 1.00 27.47 275 CYS A N 1
ATOM 1889 C CA . CYS A 1 275 ? -58.597 23.429 72.601 1.00 27.47 275 CYS A CA 1
ATOM 1890 C C . CYS A 1 275 ? -58.774 24.701 71.757 1.00 27.47 275 CYS A C 1
ATOM 1892 O O . CYS A 1 275 ? -59.574 24.735 70.827 1.00 27.47 275 CYS A O 1
ATOM 1894 N N . GLY A 1 276 ? -57.997 25.743 72.053 1.00 30.50 276 GLY A N 1
ATOM 1895 C CA . GLY A 1 276 ? -57.888 26.932 71.210 1.00 30.50 276 GLY A CA 1
ATOM 1896 C C . GLY A 1 276 ? -56.513 27.573 71.357 1.00 30.50 276 GLY A C 1
ATOM 1897 O O . GLY A 1 276 ? -56.209 28.144 72.401 1.00 30.50 276 GLY A O 1
ATOM 1898 N N . GLY A 1 277 ? -55.672 27.489 70.324 1.00 30.89 277 GLY A N 1
ATOM 1899 C CA . GLY A 1 277 ? -54.386 28.188 70.320 1.00 30.89 277 GLY A CA 1
ATOM 1900 C C . GLY A 1 277 ? -53.517 27.916 69.093 1.00 30.89 277 GLY A C 1
ATOM 1901 O O . GLY A 1 277 ? -53.139 26.785 68.820 1.00 30.89 277 GLY A O 1
ATOM 1902 N N . SER A 1 278 ? -53.175 28.986 68.378 1.00 36.38 278 SER A N 1
ATOM 1903 C CA . SER A 1 278 ? -52.254 29.047 67.239 1.00 36.38 278 SER A CA 1
ATOM 1904 C C . SER A 1 278 ? -50.781 28.978 67.679 1.00 36.38 278 SER A C 1
ATOM 1906 O O . SER A 1 278 ? -50.325 29.870 68.399 1.00 36.38 278 SER A O 1
ATOM 1908 N N . GLY A 1 279 ? -50.022 27.975 67.223 1.00 32.06 279 GLY A N 1
ATOM 1909 C CA . GLY A 1 279 ? -48.577 27.841 67.469 1.00 32.06 279 GLY A CA 1
ATOM 1910 C C . GLY A 1 279 ? -47.708 28.366 66.315 1.00 32.06 279 GLY A C 1
ATOM 1911 O O . GLY A 1 279 ? -48.081 28.249 65.149 1.00 32.06 279 GLY A O 1
ATOM 1912 N N . LYS A 1 280 ? -46.537 28.941 66.627 1.00 29.48 280 LYS A N 1
ATOM 1913 C CA . LYS A 1 280 ? -45.477 29.263 65.649 1.00 29.48 280 LYS A CA 1
ATOM 1914 C C . LYS A 1 280 ? -44.421 28.153 65.638 1.00 29.48 280 LYS A C 1
ATOM 1916 O O . LYS A 1 280 ? -44.021 27.688 66.699 1.00 29.48 280 LYS A O 1
ATOM 1921 N N . CYS A 1 281 ? -43.945 27.780 64.450 1.00 26.88 281 CYS A N 1
ATOM 1922 C CA . CYS A 1 281 ? -42.883 26.787 64.264 1.00 26.88 281 CYS A CA 1
ATOM 1923 C C . CYS A 1 281 ? -41.487 27.424 64.358 1.00 26.88 281 CYS A C 1
ATOM 1925 O O . CYS A 1 281 ? -41.243 28.470 63.756 1.00 26.88 281 CYS A O 1
ATOM 1927 N N . GLY A 1 282 ? -40.564 26.760 65.054 1.00 28.31 282 GLY A N 1
ATOM 1928 C CA . GLY A 1 282 ? -39.125 27.018 64.990 1.00 28.31 282 GLY A CA 1
ATOM 1929 C C . GLY A 1 282 ? -38.383 25.703 64.756 1.00 28.31 282 GLY A C 1
ATOM 1930 O O . GLY A 1 282 ? -38.701 24.700 65.388 1.00 28.31 282 GLY A O 1
ATOM 1931 N N . VAL A 1 283 ? -37.424 25.698 63.829 1.00 29.47 283 VAL A N 1
ATOM 1932 C CA . VAL A 1 283 ? -36.588 24.531 63.508 1.00 29.47 283 VAL A CA 1
ATOM 1933 C C . VAL A 1 283 ? -35.217 24.735 64.141 1.00 29.47 283 VAL A C 1
ATOM 1935 O O . VAL A 1 283 ? -34.573 25.751 63.880 1.00 29.47 283 VAL A O 1
ATOM 1938 N N . PHE A 1 284 ? -34.757 23.767 64.933 1.00 30.73 284 PHE A N 1
ATOM 1939 C CA . PHE A 1 284 ? -33.364 23.692 65.368 1.00 30.73 284 PHE A CA 1
ATOM 1940 C C . PHE A 1 284 ? -32.666 22.553 64.625 1.00 30.73 284 PHE A C 1
ATOM 1942 O O . PHE A 1 284 ? -33.130 21.413 64.607 1.00 30.73 284 PHE A O 1
ATOM 1949 N N . SER A 1 285 ? -31.540 22.881 63.997 1.00 28.94 285 SER A N 1
ATOM 1950 C CA . SER A 1 285 ? -30.684 21.934 63.291 1.00 28.94 285 SER A CA 1
ATOM 1951 C C . SER A 1 285 ? -29.394 21.754 64.079 1.00 28.94 285 SER A C 1
ATOM 1953 O O . SER A 1 285 ? -28.662 22.723 64.278 1.00 28.94 285 SER A O 1
ATOM 1955 N N . ASN A 1 286 ? -29.089 20.521 64.479 1.00 30.58 286 ASN A N 1
ATOM 1956 C CA . ASN A 1 286 ? -27.724 20.117 64.794 1.00 30.58 286 ASN A CA 1
ATOM 1957 C C . ASN A 1 286 ? -27.363 18.904 63.928 1.00 30.58 286 ASN A C 1
ATOM 1959 O O . ASN A 1 286 ? -28.234 18.105 63.586 1.00 30.58 286 ASN A O 1
ATOM 1963 N N . SER A 1 287 ? -26.096 18.805 63.532 1.00 37.59 287 SER A N 1
ATOM 1964 C CA . SER A 1 287 ? -25.607 18.171 62.296 1.00 37.59 287 SER A CA 1
ATOM 1965 C C . SER A 1 287 ? -25.796 16.653 62.145 1.00 37.59 287 SER A C 1
ATOM 1967 O O . SER A 1 287 ? -25.160 16.062 61.276 1.00 37.59 287 SER A O 1
ATOM 1969 N N . GLN A 1 288 ? -26.648 16.004 62.942 1.00 36.38 288 GLN A N 1
ATOM 1970 C CA . GLN A 1 288 ? -27.011 14.594 62.757 1.00 36.38 288 GLN A CA 1
ATOM 1971 C C . GLN A 1 288 ? -28.503 14.269 62.923 1.00 36.38 288 GLN A C 1
ATOM 1973 O O . GLN A 1 288 ? -28.898 13.185 62.509 1.00 36.38 288 GLN A O 1
ATOM 1978 N N . VAL A 1 289 ? -29.351 15.175 63.428 1.00 32.19 289 VAL A N 1
ATOM 1979 C CA . VAL A 1 289 ? -30.815 14.987 63.460 1.00 32.19 289 VAL A CA 1
ATOM 1980 C C . VAL A 1 289 ? -31.499 16.362 63.472 1.00 32.19 289 VAL A C 1
ATOM 1982 O O . VAL A 1 289 ? -31.164 17.220 64.289 1.00 32.19 289 VAL A O 1
ATOM 1985 N N . SER A 1 290 ? -32.457 16.595 62.571 1.00 29.83 290 SER A N 1
ATOM 1986 C CA . SER A 1 290 ? -33.353 17.757 62.648 1.00 29.83 290 SER A CA 1
ATOM 1987 C C . SER A 1 290 ? -34.554 17.404 63.520 1.00 29.83 290 SER A C 1
ATOM 1989 O O . SER A 1 290 ? -35.258 16.441 63.229 1.00 29.83 290 SER A O 1
ATOM 1991 N N 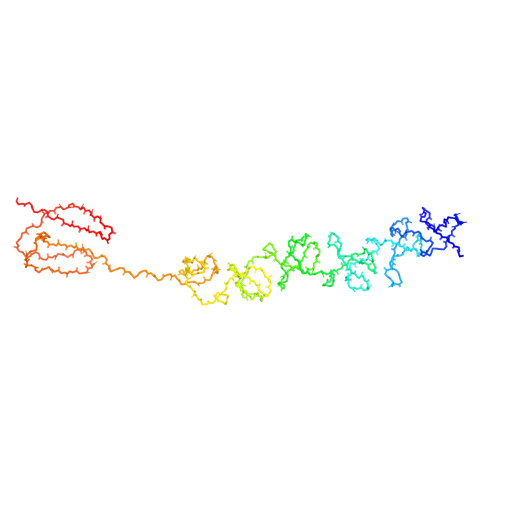. PHE A 1 291 ? -34.798 18.184 64.571 1.00 37.97 291 PHE A N 1
ATOM 1992 C CA . PHE A 1 291 ? -35.957 18.011 65.445 1.00 37.97 291 PHE A CA 1
ATOM 1993 C C . PHE A 1 291 ? -36.924 19.178 65.244 1.00 37.97 291 PHE A C 1
ATOM 1995 O O . PHE A 1 291 ? -36.508 20.337 65.167 1.00 37.97 291 PHE A O 1
ATOM 2002 N N . VAL A 1 292 ? -38.221 18.883 65.189 1.00 33.66 292 VAL A N 1
ATOM 2003 C CA . VAL A 1 292 ? -39.280 19.894 65.268 1.00 33.66 292 VAL A CA 1
ATOM 2004 C C . VAL A 1 292 ? -39.938 19.727 66.629 1.00 33.66 292 VAL A C 1
ATOM 2006 O O . VAL A 1 292 ? -40.613 18.733 66.869 1.00 33.66 292 VAL A O 1
ATOM 2009 N N . VAL A 1 293 ? -39.710 20.679 67.534 1.00 36.38 293 VAL A N 1
ATOM 2010 C CA . VAL A 1 293 ? -40.358 20.700 68.851 1.00 36.38 293 VAL A CA 1
ATOM 2011 C C . VAL A 1 293 ? -41.534 21.669 68.782 1.00 36.38 293 VAL A C 1
ATOM 2013 O O . VAL A 1 293 ? -41.357 22.860 68.523 1.00 36.38 293 VAL A O 1
ATOM 2016 N N . LEU A 1 294 ? -42.746 21.158 68.992 1.00 35.09 294 LEU A N 1
ATOM 2017 C CA . LEU A 1 294 ? -43.962 21.962 69.090 1.00 35.09 294 LEU A CA 1
ATOM 2018 C C . LEU A 1 294 ? -44.136 22.417 70.544 1.00 35.09 294 LEU A C 1
ATOM 2020 O O . LEU A 1 294 ? -44.533 21.633 71.400 1.00 35.09 294 LEU A O 1
ATOM 2024 N N . PHE A 1 295 ? -43.846 23.686 70.835 1.00 33.97 295 PHE A N 1
ATOM 2025 C CA . PHE A 1 295 ? -44.125 24.265 72.150 1.00 33.97 295 PHE A CA 1
ATOM 2026 C C . PHE A 1 295 ? -45.560 24.797 72.205 1.00 33.97 295 PHE A C 1
ATOM 2028 O O . PHE A 1 295 ? -45.888 25.807 71.577 1.00 33.97 295 PHE A O 1
ATOM 2035 N N . GLY A 1 296 ? -46.416 24.139 72.985 1.00 34.00 296 GLY A N 1
ATOM 2036 C CA . GLY A 1 296 ? -47.712 24.681 73.383 1.00 34.00 296 GLY A CA 1
ATOM 2037 C C . GLY A 1 296 ? -47.555 25.578 74.609 1.00 34.00 296 GLY A C 1
ATOM 2038 O O . GLY A 1 296 ? -47.337 25.085 75.710 1.00 34.00 296 GLY A O 1
ATOM 2039 N N . ILE A 1 297 ? -47.674 26.898 74.450 1.00 30.75 297 ILE A N 1
ATOM 2040 C CA . ILE A 1 297 ? -47.723 27.813 75.600 1.00 30.75 297 ILE A CA 1
ATOM 2041 C C . ILE A 1 297 ? -49.159 27.839 76.129 1.00 30.75 297 ILE A C 1
ATOM 2043 O O . ILE A 1 297 ? -50.054 28.391 75.488 1.00 30.75 297 ILE A O 1
ATOM 2047 N N . ARG A 1 298 ? -49.379 27.281 77.323 1.00 29.92 298 ARG A N 1
ATOM 2048 C CA . ARG A 1 298 ? -50.604 27.518 78.098 1.00 29.92 298 ARG A CA 1
ATOM 2049 C C . ARG A 1 298 ? -50.513 28.918 78.713 1.00 29.92 298 ARG A C 1
ATOM 2051 O O . ARG A 1 298 ? -49.637 29.171 79.535 1.00 29.92 298 ARG A O 1
ATOM 2058 N N . LYS A 1 299 ? -51.407 29.833 78.327 1.00 27.12 299 LYS A N 1
ATOM 2059 C CA . LYS A 1 299 ? -51.685 31.018 79.152 1.00 27.12 299 LYS A CA 1
ATOM 2060 C C . LYS A 1 299 ? -52.421 30.535 80.401 1.00 27.12 299 LYS A C 1
ATOM 2062 O O . LYS A 1 299 ? -53.476 29.919 80.263 1.00 27.12 299 LYS A O 1
ATOM 2067 N N . VAL A 1 300 ? -51.826 30.768 81.569 1.00 32.38 300 VAL A N 1
ATOM 2068 C CA . VAL A 1 300 ? -52.505 30.666 82.870 1.00 32.38 300 VAL A CA 1
ATOM 2069 C C . VAL A 1 300 ? -53.395 31.888 83.048 1.00 32.38 300 VAL A C 1
ATOM 2071 O O . VAL A 1 300 ? -52.934 32.990 82.664 1.00 32.38 300 VAL A O 1
#

Foldseek 3Di:
DDQFQWEQDLPLFTAGDDPRGPDTDDQEQRSYHDAEACPPNQQVWEDDDLQLFIGRCGRSGHYTHDYDPSRDDDAEACPPSQQVWEADLQLFIGGCGRVGPHGHDYDQSNDDDAEECPPSQQVWAQDPLLFIGGCGRVGPYTHDYDQNRYDDAEACPPNQQVWEADPQQFIGGCGRVGGYGHQYDCVRQPDAEECPPPQQVWDQDPVRFIGGCGRNGNHTHDYPDDDPPPDPQAADADDDPDDPPDDDDDDDDDDDRDPPDPPDDPPDPPDDDDDDDDWDWDWDDDPPHTHTYTDDDDDD

Secondary structure (DSSP, 8-state):
-----EEE-TTS-EEE-GGGTTPBPP--TTTS-SPPBTTGGG--EEE-TTS--EEESSTTTT-B-B--TTT--S--BTTGGG---EE-TTS-EE-SSTTTT-B-B--TTTS-S--BTTSTT---EE-TTS-EE-SSTTTT-B-B--TTTS-SPEETTGGG--EEE-TTS-EEESSTTTTSBEE--HHHH-SPEETTGGG---EE-TTS-EE-SSTTTTSBEEPPPPPP-PPP-------S----SS---------------SSS------SS-----PPPP-EEEETTEEEE--------